Protein AF-A0A7J4WXJ9-F1 (afdb_monomer)

Mean predicted aligned error: 15.01 Å

Radius of gyration: 28.39 Å; Cα contacts (8 Å, |Δi|>4): 244; chains: 1; bounding box: 64×43×104 Å

Foldseek 3Di:
DDDDDDDDDPPPDDPPPPPDDPDVDVLCVLQPCQPDPVLLVVLLVVDDPVLNVLCSQQSVLCSVPDDNVRDDHNSVCSNVSCSVVDDVVSSPGPDPQKDWDDPLDLVLVLVLLVLLVDWQPFDDDCDPVNVVCCVVVVDPPVRVVLQRCQQGRRVVNNVSLVCLVVVHTDMDGCLCVVLSVQWDWDACPAPLVVLVVVLCVVSSHDDDPDRDRTHTAQDFDSPDPDSNVRSVVSSVVSVVVVVVSVVVVVD

Sequence (251 aa):
GEGSHGSILNGNYPPNRLSSAWKPTAWYKLWPKPGSPEFARNAWFALSAEERDACSERTPAYLAWAKRDDLTAPAVYLKARTWTDLPDHLAATQEPARVVAKPCGKLWMGRRLEALLSDPTGPFFITAFDERRIATGAISREALIWEKRREHGWPLVVKMQDRALRGEPFVTSADLLPLVAGFVGVKPDSDLFAAWRRLHERRGWMFIDGRCEWNYFPPVDPAEPDLDAAVEAALQHFKISLSEGRIHDAA

Secondary structure (DSSP, 8-state):
----------------S---S----TTGGG-SS---HHHHHHHHHTS-HHHHHHHHHHHHHHHHHS-TTTPPPHHHHHHHTGGGGS-TTT-S----SEEEE-TTSHHHHHHHHHHHHSPP-------HHHHHHHHTTSS-HHHHHHHHHHHHS-HHHHHHHHHHHTT--EEEESTTHHHHTT-EEE-TTSHHHHHHHHHHHHTT----TTS-S-EEES---TT-S-HHHHHHHHHHHHHHHHHHHHHHTT-

Solvent-accessible surface area (backbone atoms only — not comparable to full-atom values): 15028 Å² total; per-residue (Å²): 128,89,81,85,88,76,90,80,73,91,76,79,72,72,86,72,89,68,90,75,83,85,63,90,44,76,70,60,70,70,47,95,65,42,76,58,67,67,54,29,49,56,33,56,70,70,43,56,73,68,55,49,51,55,41,63,62,27,41,65,44,42,64,70,69,49,53,81,88,75,60,65,37,52,32,55,39,52,69,69,46,53,55,74,74,47,56,67,88,58,49,56,69,78,69,59,71,61,39,77,31,52,78,45,32,36,56,35,32,46,56,42,51,56,52,66,76,42,78,69,76,35,78,78,80,87,45,77,68,51,52,49,35,38,76,71,66,76,39,53,70,67,59,47,53,48,53,44,42,32,70,30,13,46,54,67,51,46,52,54,48,54,30,50,76,70,74,44,86,44,74,42,67,41,84,52,50,78,79,24,63,69,37,37,79,37,43,78,89,37,70,62,37,50,29,52,46,52,53,26,55,79,67,46,43,70,74,80,79,96,74,55,80,50,36,28,39,67,59,64,71,84,82,50,92,52,48,61,60,43,52,50,51,30,50,51,50,52,54,50,52,59,54,53,55,57,57,63,76,75,110

Structure (mmCIF, N/CA/C/O backbone):
data_AF-A0A7J4WXJ9-F1
#
_entry.id   AF-A0A7J4WXJ9-F1
#
loop_
_atom_site.group_PDB
_atom_site.id
_atom_site.type_symbol
_atom_site.label_atom_id
_atom_site.label_alt_id
_atom_site.label_comp_id
_atom_site.label_asym_id
_atom_site.label_entity_id
_atom_site.label_seq_id
_atom_site.pdbx_PDB_ins_code
_atom_site.Cartn_x
_atom_site.Cartn_y
_atom_site.Cartn_z
_atom_site.occupancy
_atom_site.B_iso_or_equiv
_atom_site.auth_seq_id
_atom_site.auth_comp_id
_atom_site.auth_asym_id
_atom_site.auth_atom_id
_atom_site.pdbx_PDB_model_num
ATOM 1 N N . GLY A 1 1 ? 43.137 11.437 -75.800 1.00 36.53 1 GLY A N 1
ATOM 2 C CA . GLY A 1 1 ? 42.798 11.028 -74.428 1.00 36.53 1 GLY A CA 1
ATOM 3 C C . GLY A 1 1 ? 41.847 12.067 -73.896 1.00 36.53 1 GLY A C 1
ATOM 4 O O . GLY A 1 1 ? 42.195 13.236 -73.952 1.00 36.53 1 GLY A O 1
ATOM 5 N N . GLU A 1 2 ? 40.576 11.752 -73.643 1.00 29.75 2 GLU A N 1
ATOM 6 C CA . GLU A 1 2 ? 40.116 10.885 -72.530 1.00 29.75 2 GLU A CA 1
ATOM 7 C C . GLU A 1 2 ? 40.695 11.395 -71.205 1.00 29.75 2 GLU A C 1
ATOM 9 O O . GLU A 1 2 ? 41.909 11.481 -71.082 1.00 29.75 2 GLU A O 1
ATOM 14 N N . GLY A 1 3 ? 39.959 11.772 -70.166 1.00 28.64 3 GLY A N 1
ATOM 15 C CA . GLY A 1 3 ? 38.535 11.856 -69.834 1.00 28.64 3 GLY A CA 1
ATOM 16 C C . GLY A 1 3 ? 38.496 12.650 -68.508 1.00 28.64 3 GLY A C 1
ATOM 17 O O . GLY A 1 3 ? 39.450 12.605 -67.742 1.00 28.64 3 GLY A O 1
ATOM 18 N N . SER A 1 4 ? 37.601 13.618 -68.338 1.00 28.80 4 SER A N 1
ATOM 19 C CA . SER A 1 4 ? 36.260 13.474 -67.754 1.00 28.80 4 SER A CA 1
ATOM 20 C C . SER A 1 4 ? 36.230 13.364 -66.216 1.00 28.80 4 SER A C 1
ATOM 22 O O . SER A 1 4 ? 36.900 12.524 -65.630 1.00 28.80 4 SER A O 1
ATOM 24 N N . HIS A 1 5 ? 35.335 14.176 -65.632 1.00 31.22 5 HIS A N 1
ATOM 25 C CA . HIS A 1 5 ? 34.863 14.255 -64.237 1.00 31.22 5 HIS A CA 1
ATOM 26 C C . HIS A 1 5 ? 35.818 14.902 -63.218 1.00 31.22 5 HIS A C 1
ATOM 28 O O . HIS A 1 5 ? 36.939 14.470 -63.022 1.00 31.22 5 HIS A O 1
ATOM 34 N N . GLY A 1 6 ? 35.442 15.933 -62.469 1.00 27.45 6 GLY A N 1
ATOM 35 C CA . GLY A 1 6 ? 34.131 16.527 -62.247 1.00 27.45 6 GLY A CA 1
ATOM 36 C C . GLY A 1 6 ? 34.181 17.247 -60.902 1.00 27.45 6 GLY A C 1
ATOM 37 O O . GLY A 1 6 ? 34.506 16.646 -59.884 1.00 27.45 6 GLY A O 1
ATOM 38 N N . SER A 1 7 ? 33.898 18.545 -60.924 1.00 40.44 7 SER A N 1
ATOM 39 C CA . SER A 1 7 ? 33.662 19.380 -59.748 1.00 40.44 7 SER A CA 1
ATOM 40 C C . SER A 1 7 ? 32.616 18.729 -58.832 1.00 40.44 7 SER A C 1
ATOM 42 O O . SER A 1 7 ? 31.520 18.422 -59.299 1.00 40.44 7 SER A O 1
ATOM 44 N N . ILE A 1 8 ? 32.922 18.531 -57.543 1.00 34.19 8 ILE A N 1
ATOM 45 C CA . ILE A 1 8 ? 31.917 18.185 -56.526 1.00 34.19 8 ILE A CA 1
ATOM 46 C C . ILE A 1 8 ? 31.983 19.206 -55.388 1.00 34.19 8 ILE A C 1
ATOM 48 O O . ILE A 1 8 ? 32.725 19.078 -54.423 1.00 34.19 8 ILE A O 1
ATOM 52 N N . LEU A 1 9 ? 31.187 20.254 -55.598 1.00 33.53 9 LEU A N 1
ATOM 53 C CA . LEU A 1 9 ? 30.215 20.823 -54.667 1.00 33.53 9 LEU A CA 1
ATOM 54 C C . LEU A 1 9 ? 30.681 21.111 -53.230 1.00 33.53 9 LEU A C 1
ATOM 56 O O . LEU A 1 9 ? 30.692 20.246 -52.357 1.00 33.53 9 LEU A O 1
ATOM 60 N N . ASN A 1 10 ? 30.841 22.414 -52.976 1.00 34.62 10 ASN A N 1
ATOM 61 C CA . ASN A 1 10 ? 30.425 23.070 -51.738 1.00 34.62 10 ASN A CA 1
ATOM 62 C C . ASN A 1 10 ? 29.020 22.585 -51.334 1.00 34.62 10 ASN A C 1
ATOM 64 O O . ASN A 1 10 ? 27.999 23.139 -51.747 1.00 34.62 10 ASN A O 1
ATOM 68 N N . GLY A 1 11 ? 28.979 21.530 -50.523 1.00 28.39 11 GLY A N 1
ATOM 69 C CA . GLY A 1 11 ? 27.789 21.048 -49.841 1.00 28.39 11 GLY A CA 1
ATOM 70 C C . GLY A 1 11 ? 27.486 21.943 -48.651 1.00 28.39 11 GLY A C 1
ATOM 71 O O . GLY A 1 11 ? 27.873 21.656 -47.522 1.00 28.39 11 GLY A O 1
ATOM 72 N N . ASN A 1 12 ? 26.796 23.041 -48.937 1.00 32.44 12 ASN A N 1
ATOM 73 C CA . ASN A 1 12 ? 26.051 23.843 -47.983 1.00 32.44 12 ASN A CA 1
ATOM 74 C C . ASN A 1 12 ? 25.048 22.925 -47.254 1.00 32.44 12 ASN A C 1
ATOM 76 O O . ASN A 1 12 ? 23.941 22.702 -47.743 1.00 32.44 12 ASN A O 1
ATOM 80 N N . TYR A 1 13 ? 25.435 22.337 -46.117 1.00 31.41 13 TYR A N 1
ATOM 81 C CA . TYR A 1 13 ? 24.455 21.710 -45.235 1.00 31.41 13 TYR A CA 1
ATOM 82 C C . TYR A 1 13 ? 23.614 22.835 -44.627 1.00 31.41 13 TYR A C 1
ATOM 84 O O . TYR A 1 13 ? 24.176 23.724 -43.981 1.00 31.41 13 TYR A O 1
ATOM 92 N N . PRO A 1 14 ? 22.282 22.837 -44.808 1.00 32.69 14 PRO A N 1
ATOM 93 C CA . PRO A 1 14 ? 21.447 23.787 -44.094 1.00 32.69 14 PRO A CA 1
ATOM 94 C C . PRO A 1 14 ? 21.660 23.580 -42.585 1.00 32.69 14 PRO A C 1
ATOM 96 O O . PRO A 1 14 ? 21.833 22.433 -42.155 1.00 32.69 14 PRO A O 1
ATOM 99 N N . PRO A 1 15 ? 21.622 24.640 -41.754 1.00 35.09 15 PRO A N 1
ATOM 100 C CA . PRO A 1 15 ? 21.526 24.472 -40.312 1.00 35.09 15 PRO A CA 1
ATOM 101 C C . PRO A 1 15 ? 20.180 23.802 -40.043 1.00 35.09 15 PRO A C 1
ATOM 103 O O . PRO A 1 15 ? 19.142 24.464 -39.981 1.00 35.09 15 PRO A O 1
ATOM 106 N N . ASN A 1 16 ? 20.175 22.466 -39.999 1.00 35.53 16 ASN A N 1
ATOM 107 C CA . ASN A 1 16 ? 18.934 21.733 -39.894 1.00 35.53 16 ASN A CA 1
ATOM 108 C C . ASN A 1 16 ? 18.369 22.006 -38.507 1.00 35.53 16 ASN A C 1
ATOM 110 O O . ASN A 1 16 ? 18.937 21.653 -37.470 1.00 35.53 16 ASN A O 1
ATOM 114 N N . ARG A 1 17 ? 17.255 22.725 -38.537 1.00 35.41 17 ARG A N 1
ATOM 115 C CA . ARG A 1 17 ? 16.444 23.190 -37.429 1.00 35.41 17 ARG A CA 1
ATOM 116 C C . ARG A 1 17 ? 15.732 21.973 -36.821 1.00 35.41 17 ARG A C 1
ATOM 118 O O . ARG A 1 17 ? 14.526 21.837 -36.920 1.00 35.41 17 ARG A O 1
ATOM 125 N N . LEU A 1 18 ? 16.512 21.080 -36.214 1.00 33.03 18 LEU A N 1
ATOM 126 C CA . LEU A 1 18 ? 16.102 20.061 -35.242 1.00 33.03 18 LEU A CA 1
ATOM 127 C C . LEU A 1 18 ? 17.042 20.149 -34.033 1.00 33.03 18 LEU A C 1
ATOM 129 O O . LEU A 1 18 ? 17.595 19.174 -33.528 1.00 33.03 18 LEU A O 1
ATOM 133 N N . SER A 1 19 ? 17.227 21.376 -33.551 1.00 39.44 19 SER A N 1
ATOM 134 C CA . SER A 1 19 ? 17.719 21.667 -32.212 1.00 39.44 19 SER A CA 1
ATOM 135 C C . SER A 1 19 ? 16.633 21.329 -31.182 1.00 39.44 19 SER A C 1
ATOM 137 O O . SER A 1 19 ? 16.089 22.2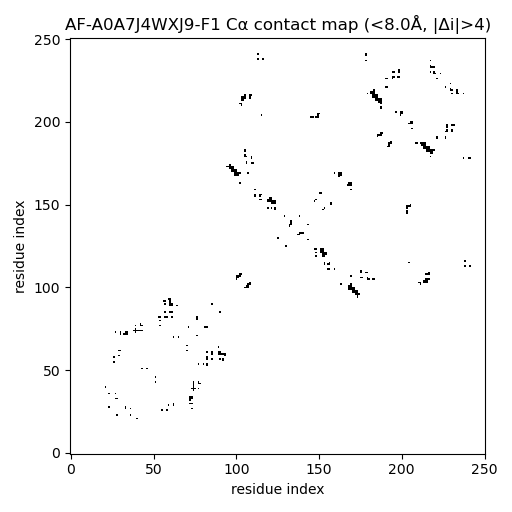12 -30.527 1.00 39.44 19 SER A O 1
ATOM 139 N N . SER A 1 20 ? 16.290 20.050 -31.049 1.00 36.38 20 SER A N 1
ATOM 140 C CA . SER A 1 20 ? 15.566 19.518 -29.893 1.00 36.38 20 SER A CA 1
ATOM 141 C C . SER A 1 20 ? 15.666 17.994 -29.885 1.00 36.38 20 SER A C 1
ATOM 143 O O . SER A 1 20 ? 15.030 17.349 -30.709 1.00 36.38 20 SER A O 1
ATOM 145 N N . ALA A 1 21 ? 16.451 17.460 -28.941 1.00 41.09 21 ALA A N 1
ATOM 146 C CA . ALA A 1 21 ? 16.371 16.107 -28.351 1.00 41.09 21 ALA A CA 1
ATOM 147 C C . ALA A 1 21 ? 17.691 15.311 -28.249 1.00 41.09 21 ALA A C 1
ATOM 149 O O . ALA A 1 21 ? 17.650 14.115 -27.994 1.00 41.09 21 ALA A O 1
ATOM 150 N N . TRP A 1 22 ? 18.867 15.948 -28.298 1.00 42.53 22 TRP A N 1
ATOM 151 C CA . TRP A 1 22 ? 19.993 15.437 -27.499 1.00 42.53 22 TRP A CA 1
ATOM 152 C C . TRP A 1 22 ? 20.206 16.346 -26.299 1.00 42.53 22 TRP A C 1
ATOM 154 O O . TRP A 1 22 ? 20.943 17.327 -26.349 1.00 42.53 22 TRP A O 1
ATOM 164 N N . LYS A 1 23 ? 19.495 16.037 -25.216 1.00 47.34 23 LYS A N 1
ATOM 165 C CA . LYS A 1 23 ? 19.968 16.385 -23.877 1.00 47.34 23 LYS A CA 1
ATOM 166 C C . LYS A 1 23 ? 20.920 15.254 -23.487 1.00 47.34 23 LYS A C 1
ATOM 168 O O . LYS A 1 23 ? 20.544 14.115 -23.752 1.00 47.34 23 LYS A O 1
ATOM 173 N N . PRO A 1 24 ? 22.095 15.500 -22.882 1.00 50.72 24 PRO A N 1
ATOM 174 C CA . PRO A 1 24 ? 22.862 14.436 -22.243 1.00 50.72 24 PRO A CA 1
ATOM 175 C C . PRO A 1 24 ? 21.933 13.767 -21.225 1.00 50.72 24 PRO A C 1
ATOM 177 O O . PRO A 1 24 ? 21.626 14.330 -20.170 1.00 50.72 24 PRO A O 1
ATOM 180 N N . THR A 1 25 ? 21.341 12.649 -21.630 1.00 60.50 25 THR A N 1
ATOM 181 C CA . THR A 1 25 ? 20.260 11.972 -20.923 1.00 60.50 25 THR A CA 1
ATOM 182 C C . THR A 1 25 ? 20.797 11.405 -19.616 1.00 60.50 25 THR A C 1
ATOM 184 O O . THR A 1 25 ? 22.009 11.299 -19.413 1.00 60.50 25 THR A O 1
ATOM 187 N N . ALA A 1 26 ? 19.885 11.013 -18.722 1.00 66.06 26 ALA A N 1
ATOM 188 C CA . ALA A 1 26 ? 20.205 10.210 -17.543 1.00 66.06 26 ALA A CA 1
ATOM 189 C C . ALA A 1 26 ? 21.169 9.050 -17.872 1.00 66.06 26 ALA A C 1
ATOM 191 O O . ALA A 1 26 ? 22.050 8.769 -17.072 1.00 66.06 26 ALA A O 1
ATOM 192 N N . TRP A 1 27 ? 21.071 8.490 -19.085 1.00 82.38 27 TRP A N 1
ATOM 193 C CA . TRP A 1 27 ? 21.973 7.487 -19.649 1.00 82.38 27 TRP A CA 1
ATOM 194 C C . TRP A 1 27 ? 23.460 7.875 -19.568 1.00 82.38 27 TRP A C 1
ATOM 196 O O . TRP A 1 27 ? 24.228 7.169 -18.933 1.00 82.38 27 TRP A O 1
ATOM 206 N N . TYR A 1 28 ? 23.885 9.029 -20.102 1.00 84.25 28 TYR A N 1
ATOM 207 C CA . TYR A 1 28 ? 25.311 9.418 -20.103 1.00 84.25 28 TYR A CA 1
ATOM 208 C C . TYR A 1 28 ? 25.870 9.596 -18.682 1.00 84.25 28 TYR A C 1
ATOM 210 O O . TYR A 1 28 ? 27.051 9.363 -18.431 1.00 84.25 28 TYR A O 1
ATOM 218 N N . LYS A 1 29 ? 25.004 9.979 -17.735 1.00 83.44 29 LYS A N 1
ATOM 219 C CA . LYS A 1 29 ? 25.351 10.149 -16.317 1.00 83.44 29 LYS A CA 1
ATOM 220 C C . LYS A 1 29 ? 25.533 8.826 -15.568 1.00 83.44 29 LYS A C 1
ATOM 222 O O . LYS A 1 29 ? 26.019 8.864 -14.444 1.00 83.44 29 LYS A O 1
ATOM 227 N N . LEU A 1 30 ? 25.166 7.687 -16.161 1.00 82.19 30 LEU A N 1
ATOM 228 C CA . LEU A 1 30 ? 25.388 6.370 -15.558 1.00 82.19 30 LEU A CA 1
ATOM 229 C C . LEU A 1 30 ? 26.876 5.988 -15.533 1.00 82.19 30 LEU A C 1
ATOM 231 O O . LEU A 1 30 ? 27.286 5.158 -14.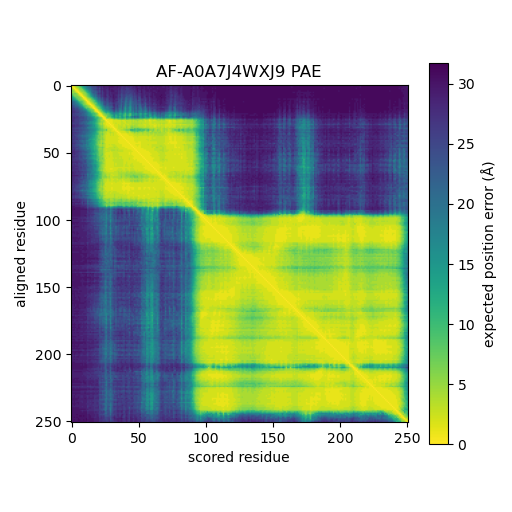727 1.00 82.19 30 LEU A O 1
ATOM 235 N N . TRP A 1 31 ? 27.700 6.593 -16.394 1.00 84.12 31 TRP A N 1
ATOM 236 C CA . TRP A 1 31 ? 29.109 6.235 -16.496 1.00 84.12 31 TRP A CA 1
ATOM 237 C C . TRP A 1 31 ? 29.938 6.840 -15.362 1.00 84.12 31 TRP A C 1
ATOM 239 O O . TRP A 1 31 ? 29.919 8.057 -15.169 1.00 84.12 31 TRP A O 1
ATOM 249 N N . PRO A 1 32 ? 30.779 6.038 -14.685 1.00 81.88 32 PRO A N 1
ATOM 250 C CA . PRO A 1 32 ? 31.670 6.546 -13.646 1.00 81.88 32 PRO A CA 1
ATOM 251 C C . PRO A 1 32 ? 32.794 7.432 -14.208 1.00 81.88 32 PRO A C 1
ATOM 253 O O . PRO A 1 32 ? 33.326 8.275 -13.488 1.00 81.88 32 PRO A O 1
ATOM 256 N N . LYS A 1 33 ? 33.179 7.237 -15.479 1.00 81.00 33 LYS A N 1
ATOM 257 C CA . LYS A 1 33 ? 34.214 8.009 -16.191 1.00 81.00 33 LYS A CA 1
ATOM 258 C C . LYS A 1 33 ? 33.772 8.269 -17.645 1.00 81.00 33 LYS A C 1
ATOM 260 O O . LYS A 1 33 ? 34.222 7.583 -18.559 1.00 81.00 33 LYS A O 1
ATOM 265 N N . PRO A 1 34 ? 32.861 9.227 -17.881 1.00 77.06 34 PRO A N 1
ATOM 266 C CA . PRO A 1 34 ? 32.142 9.334 -19.152 1.00 77.06 34 PRO A CA 1
ATOM 267 C C . PRO A 1 34 ? 32.937 9.993 -20.301 1.00 77.06 34 PRO A C 1
ATOM 269 O O . PRO A 1 34 ? 32.528 9.916 -21.454 1.00 77.06 34 PRO A O 1
ATOM 272 N N . GLY A 1 35 ? 34.087 10.620 -20.035 1.00 82.31 35 GLY A N 1
ATOM 273 C CA . GLY A 1 35 ? 34.895 11.258 -21.082 1.00 82.31 35 GLY A CA 1
ATOM 274 C C . GLY A 1 35 ? 34.190 12.449 -21.751 1.00 82.31 35 GLY A C 1
ATOM 275 O O . GLY A 1 35 ? 33.502 13.219 -21.081 1.00 82.31 35 GLY A O 1
ATOM 276 N N . SER A 1 36 ? 34.399 12.627 -23.063 1.00 86.62 36 SER A N 1
ATOM 277 C CA . SER A 1 36 ? 33.839 13.752 -23.831 1.00 86.62 36 SER A CA 1
ATOM 278 C C . SER A 1 36 ? 32.380 13.504 -24.253 1.00 86.62 36 SER A C 1
ATOM 280 O O . SER A 1 36 ? 32.118 12.562 -25.016 1.00 86.62 36 SER A O 1
ATOM 282 N N . PRO A 1 37 ? 31.439 14.389 -23.864 1.00 83.19 37 PRO A N 1
ATOM 283 C CA . PRO A 1 37 ? 30.040 14.288 -24.275 1.00 83.19 37 PRO A CA 1
ATOM 284 C C . PRO A 1 37 ? 29.849 14.395 -25.790 1.00 83.19 37 PRO A C 1
ATOM 286 O O . PRO A 1 37 ? 28.956 13.760 -26.341 1.00 83.19 37 PRO A O 1
ATOM 289 N N . GLU A 1 38 ? 30.688 15.170 -26.479 1.00 85.50 38 GLU A N 1
ATOM 290 C CA . GLU A 1 38 ? 30.590 15.385 -27.928 1.00 85.50 38 GLU A CA 1
ATOM 291 C C . GLU A 1 38 ? 30.900 14.109 -28.715 1.00 85.50 38 GLU A C 1
ATOM 293 O O . GLU A 1 38 ? 30.198 13.774 -29.670 1.00 85.50 38 GLU A O 1
ATOM 298 N N . PHE A 1 39 ? 31.896 13.331 -28.280 1.00 87.94 39 PHE A N 1
ATOM 299 C CA . PHE A 1 39 ? 32.189 12.044 -28.912 1.00 87.94 39 PHE A CA 1
ATOM 300 C C . PHE A 1 39 ? 31.073 11.027 -28.679 1.00 87.94 39 PHE A C 1
ATOM 302 O O . PHE A 1 39 ? 30.728 10.285 -29.599 1.00 87.94 39 PHE A O 1
ATOM 309 N N . ALA A 1 40 ? 30.480 11.016 -27.482 1.00 88.31 40 ALA A N 1
ATOM 310 C CA . ALA A 1 40 ? 29.339 10.160 -27.184 1.00 88.31 40 ALA A CA 1
ATOM 311 C C . ALA A 1 40 ? 28.104 10.563 -28.000 1.00 88.31 40 ALA A C 1
ATOM 313 O O . ALA A 1 40 ? 27.427 9.694 -28.539 1.00 88.31 40 ALA A O 1
ATOM 314 N N . ARG A 1 41 ? 27.857 11.869 -28.179 1.00 86.38 41 ARG A N 1
ATOM 315 C CA . ARG A 1 41 ? 26.804 12.390 -29.063 1.00 86.38 41 ARG A CA 1
ATOM 316 C C . ARG A 1 41 ? 26.949 11.872 -30.483 1.00 86.38 41 ARG A C 1
ATOM 318 O O . ARG A 1 41 ? 25.987 11.377 -31.060 1.00 86.38 41 ARG A O 1
ATOM 325 N N . ASN A 1 42 ? 28.141 12.028 -31.050 1.00 89.31 42 ASN A N 1
ATOM 326 C CA . ASN A 1 42 ? 28.392 11.666 -32.439 1.00 89.31 42 ASN A CA 1
ATOM 327 C C . ASN A 1 42 ? 28.235 10.155 -32.635 1.00 89.31 42 ASN A C 1
ATOM 329 O O . ASN A 1 42 ? 27.624 9.732 -33.610 1.00 89.31 42 ASN A O 1
ATOM 333 N N . ALA A 1 43 ? 28.715 9.348 -31.681 1.00 89.56 43 ALA A N 1
ATOM 334 C CA . ALA A 1 43 ? 28.504 7.903 -31.691 1.00 89.56 43 ALA A CA 1
ATOM 335 C C . ALA A 1 43 ? 27.018 7.527 -31.540 1.00 89.56 43 ALA A C 1
ATOM 337 O O . ALA A 1 43 ? 26.543 6.645 -32.242 1.00 89.56 43 ALA A O 1
ATOM 338 N N . TRP A 1 44 ? 26.269 8.229 -30.686 1.00 87.88 44 TRP A N 1
ATOM 339 C CA . TRP A 1 44 ? 24.838 8.000 -30.469 1.00 87.88 44 TRP A CA 1
ATOM 340 C C . TRP A 1 44 ? 24.004 8.236 -31.730 1.00 87.88 44 TRP A C 1
ATOM 342 O O . TRP A 1 44 ? 23.138 7.435 -32.061 1.00 87.88 44 TRP A O 1
ATOM 352 N N . PHE A 1 45 ? 24.271 9.323 -32.457 1.00 86.69 45 PHE A N 1
ATOM 353 C CA . PHE A 1 45 ? 23.563 9.622 -33.705 1.00 86.69 45 PHE A CA 1
ATOM 354 C C . PHE A 1 45 ? 24.014 8.770 -34.896 1.00 86.69 45 PHE A C 1
ATOM 356 O O . PHE A 1 45 ? 23.336 8.777 -35.919 1.00 86.69 45 PHE A O 1
ATOM 363 N N . ALA A 1 46 ? 25.122 8.035 -34.770 1.00 90.94 46 ALA A N 1
ATOM 364 C CA . ALA A 1 46 ? 25.536 7.047 -35.762 1.00 90.94 46 ALA A CA 1
ATOM 365 C C . ALA A 1 46 ? 24.776 5.711 -35.631 1.00 90.94 46 ALA A C 1
ATOM 367 O O . ALA A 1 46 ? 24.870 4.879 -36.530 1.00 90.94 46 ALA A O 1
ATOM 368 N N . LEU A 1 47 ? 24.040 5.502 -34.534 1.00 86.88 47 LEU A N 1
ATOM 369 C CA . LEU A 1 47 ? 23.186 4.334 -34.328 1.00 86.88 47 LEU A CA 1
ATOM 370 C C . LEU A 1 47 ? 21.800 4.535 -34.958 1.00 86.88 47 LEU A C 1
ATOM 372 O O . LEU A 1 47 ? 21.231 5.633 -34.942 1.00 86.88 47 LEU A O 1
ATOM 376 N N . SER A 1 48 ? 21.217 3.443 -35.447 1.00 84.88 48 SER A N 1
ATOM 377 C CA . SER A 1 48 ? 19.807 3.385 -35.840 1.00 84.88 48 SER A CA 1
ATOM 378 C C . SER A 1 48 ? 18.872 3.627 -34.644 1.00 84.88 48 SER A C 1
ATOM 380 O O . SER A 1 48 ? 19.299 3.750 -33.496 1.00 84.88 48 SER A O 1
ATOM 382 N N . ALA A 1 49 ? 17.570 3.783 -34.899 1.00 76.75 49 ALA A N 1
ATOM 383 C CA . ALA A 1 49 ? 16.588 3.919 -33.819 1.00 76.75 49 ALA A CA 1
ATOM 384 C C . ALA A 1 49 ? 16.529 2.650 -32.949 1.00 76.75 49 ALA A C 1
ATOM 386 O O . ALA A 1 49 ? 16.659 2.746 -31.735 1.00 76.75 49 ALA A O 1
ATOM 387 N N . GLU A 1 50 ? 16.464 1.478 -33.581 1.00 72.38 50 GLU A N 1
ATOM 388 C CA . GLU A 1 50 ? 16.417 0.178 -32.901 1.00 72.38 50 GLU A CA 1
ATOM 389 C C . GLU A 1 50 ? 17.675 -0.083 -32.060 1.00 72.38 50 GLU A C 1
ATOM 391 O O . GLU A 1 50 ? 17.586 -0.506 -30.910 1.00 72.38 50 GLU A O 1
ATOM 396 N N . GLU A 1 51 ? 18.861 0.244 -32.584 1.00 83.81 51 GLU A N 1
ATOM 397 C CA . GLU A 1 51 ? 20.111 0.123 -31.824 1.00 83.81 51 GLU A CA 1
ATOM 398 C C . GLU A 1 51 ? 20.156 1.073 -30.623 1.00 83.81 51 GLU A C 1
ATOM 400 O O . GLU A 1 51 ? 20.706 0.714 -29.583 1.00 83.81 51 GLU A O 1
ATOM 405 N N . ARG A 1 52 ? 19.580 2.277 -30.736 1.00 83.75 52 ARG A N 1
ATOM 406 C CA . ARG A 1 52 ? 19.492 3.217 -29.608 1.00 83.75 52 ARG A CA 1
ATOM 407 C C . ARG A 1 52 ? 18.559 2.703 -28.517 1.00 83.75 52 ARG A C 1
ATOM 409 O O . ARG A 1 52 ? 18.885 2.869 -27.340 1.00 83.75 52 ARG A O 1
ATOM 416 N N . ASP A 1 53 ? 17.453 2.069 -28.888 1.00 75.50 53 ASP A N 1
ATOM 417 C CA . ASP A 1 53 ? 16.510 1.477 -27.937 1.00 75.50 53 ASP A CA 1
ATOM 418 C C . ASP A 1 53 ? 17.150 0.281 -27.217 1.00 75.50 53 ASP A C 1
ATOM 420 O O . ASP A 1 53 ? 17.251 0.287 -25.988 1.00 75.50 53 ASP A O 1
ATOM 424 N N . ALA A 1 54 ? 17.722 -0.667 -27.968 1.00 78.12 54 ALA A N 1
ATOM 425 C CA . ALA A 1 54 ? 18.420 -1.829 -27.410 1.00 78.12 54 ALA A CA 1
ATOM 426 C C . ALA A 1 54 ? 19.612 -1.433 -26.518 1.00 78.12 54 ALA A C 1
ATOM 428 O O . ALA A 1 54 ? 19.817 -1.995 -25.440 1.00 78.12 54 ALA A O 1
ATOM 429 N N . CYS A 1 55 ? 20.388 -0.428 -26.937 1.00 86.44 55 CYS A N 1
ATOM 430 C CA . CYS A 1 55 ? 21.471 0.133 -26.136 1.00 86.44 55 CYS A CA 1
ATOM 431 C C . CYS A 1 55 ? 20.944 0.737 -24.829 1.00 86.44 55 CYS A C 1
ATOM 433 O O . CYS A 1 55 ? 21.517 0.496 -23.764 1.00 86.44 55 CYS A O 1
ATOM 435 N N . SER A 1 56 ? 19.876 1.537 -24.895 1.00 82.62 56 SER A N 1
ATOM 436 C CA . SER A 1 56 ? 19.294 2.199 -23.720 1.00 82.62 56 SER A CA 1
ATOM 437 C C . SER A 1 56 ? 18.838 1.190 -22.674 1.00 82.62 56 SER A C 1
ATOM 439 O O . SER A 1 56 ? 19.104 1.391 -21.490 1.00 82.62 56 SER A O 1
ATOM 441 N N . GLU A 1 57 ? 18.197 0.109 -23.117 1.00 79.06 57 GLU A N 1
ATOM 442 C CA . GLU A 1 57 ? 17.665 -0.944 -22.253 1.00 79.06 57 GLU A CA 1
ATOM 443 C C . GLU A 1 57 ? 18.771 -1.759 -21.571 1.00 79.06 57 GLU A C 1
ATOM 445 O O . GLU A 1 57 ? 18.725 -1.986 -20.363 1.00 79.06 57 GLU A O 1
ATOM 450 N N . ARG A 1 58 ? 19.804 -2.158 -22.321 1.00 85.06 58 ARG A N 1
ATOM 451 C CA . ARG A 1 58 ? 20.854 -3.065 -21.826 1.00 85.06 58 ARG A CA 1
ATOM 452 C C . ARG A 1 58 ? 21.987 -2.367 -21.067 1.00 85.06 58 ARG A C 1
ATOM 454 O O . ARG A 1 58 ? 22.743 -3.018 -20.346 1.00 85.06 58 ARG A O 1
ATOM 461 N N . THR A 1 59 ? 22.118 -1.047 -21.199 1.00 87.06 59 THR A N 1
ATOM 462 C CA . THR A 1 59 ? 23.199 -0.271 -20.565 1.00 87.06 59 THR A CA 1
ATOM 463 C C . THR A 1 59 ? 23.265 -0.409 -19.038 1.00 87.06 59 THR A C 1
ATOM 465 O O . THR A 1 59 ? 24.366 -0.640 -18.535 1.00 87.06 59 THR A O 1
ATOM 468 N N . PRO A 1 60 ? 22.168 -0.256 -18.267 1.00 83.88 60 PRO A N 1
ATOM 469 C CA . PRO A 1 60 ? 22.245 -0.324 -16.806 1.00 83.88 60 PRO A CA 1
ATOM 470 C C . PRO A 1 60 ? 22.776 -1.673 -16.312 1.00 83.88 60 PRO A C 1
ATOM 472 O O . PRO A 1 60 ? 23.681 -1.713 -15.479 1.00 83.88 60 PRO A O 1
ATOM 475 N N . ALA A 1 61 ? 22.281 -2.766 -16.897 1.00 80.38 61 ALA A N 1
ATOM 476 C CA . ALA A 1 61 ? 22.729 -4.115 -16.582 1.00 80.38 61 ALA A CA 1
ATOM 477 C C . ALA A 1 61 ? 24.197 -4.344 -16.975 1.00 80.38 61 ALA A C 1
ATOM 479 O O . ALA A 1 61 ? 24.971 -4.881 -16.185 1.00 80.38 61 ALA A O 1
ATOM 480 N N . TYR A 1 62 ? 24.617 -3.854 -18.145 1.00 86.19 62 TYR A N 1
ATOM 481 C CA . TYR A 1 62 ? 26.016 -3.920 -18.569 1.00 86.19 62 TYR A CA 1
ATOM 482 C C . TYR A 1 62 ? 26.958 -3.193 -17.600 1.00 86.19 62 TYR A C 1
ATOM 484 O O . TYR A 1 62 ? 27.990 -3.738 -17.213 1.00 86.19 62 TYR A O 1
ATOM 492 N N . LEU A 1 63 ? 26.604 -1.974 -17.180 1.00 87.00 63 LEU A N 1
ATOM 493 C CA . LEU A 1 63 ? 27.419 -1.183 -16.254 1.00 87.00 63 LEU A CA 1
ATOM 494 C C . LEU A 1 63 ? 27.517 -1.810 -14.858 1.00 87.00 63 LEU A C 1
ATOM 496 O O . LEU A 1 63 ? 28.516 -1.596 -14.175 1.00 87.00 63 LEU A O 1
ATOM 500 N N . ALA A 1 64 ? 26.496 -2.562 -14.440 1.00 83.31 64 ALA A N 1
ATOM 501 C CA . ALA A 1 64 ? 26.506 -3.310 -13.187 1.00 83.31 64 ALA A CA 1
ATOM 502 C C . ALA A 1 64 ? 27.325 -4.610 -13.279 1.00 83.31 64 ALA A C 1
ATOM 504 O O . ALA A 1 64 ? 27.966 -5.000 -12.306 1.00 83.31 64 ALA A O 1
ATOM 505 N N . TRP A 1 65 ? 27.309 -5.272 -14.439 1.00 83.81 65 TRP A N 1
ATOM 506 C CA . TRP A 1 65 ? 28.026 -6.525 -14.686 1.00 83.81 65 TRP A CA 1
ATOM 507 C C . TRP A 1 65 ? 29.532 -6.326 -14.911 1.00 83.81 65 TRP A C 1
ATOM 509 O O . TRP A 1 65 ? 30.349 -7.091 -14.395 1.00 83.81 65 TRP A O 1
ATOM 519 N N . ALA A 1 66 ? 29.914 -5.312 -15.687 1.00 84.88 66 ALA A N 1
ATOM 520 C CA . ALA A 1 66 ? 31.306 -5.083 -16.047 1.00 84.88 66 ALA A CA 1
ATOM 521 C C . ALA A 1 66 ? 32.126 -4.558 -14.857 1.00 84.88 66 ALA A C 1
ATOM 523 O O . ALA A 1 66 ? 31.687 -3.699 -14.087 1.00 84.88 66 ALA A O 1
ATOM 524 N N . LYS A 1 67 ? 33.372 -5.028 -14.724 1.00 83.69 67 LYS A N 1
ATOM 525 C CA . LYS A 1 67 ? 34.293 -4.496 -13.712 1.00 83.69 67 LYS A CA 1
ATOM 526 C C . LYS A 1 67 ? 34.618 -3.041 -14.024 1.00 83.69 67 LYS A C 1
ATOM 528 O O . LYS A 1 67 ? 34.807 -2.660 -15.175 1.00 83.69 67 LYS A O 1
ATOM 533 N N . ARG A 1 68 ? 34.762 -2.229 -12.975 1.00 81.31 68 ARG A N 1
ATOM 534 C CA . ARG A 1 68 ? 34.967 -0.778 -13.098 1.00 81.31 68 ARG A CA 1
ATOM 535 C C . ARG A 1 68 ? 36.180 -0.386 -13.950 1.00 81.31 68 ARG A C 1
ATOM 537 O O . ARG A 1 68 ? 36.121 0.650 -14.608 1.00 81.31 68 ARG A O 1
ATOM 544 N N . ASP A 1 69 ? 37.244 -1.185 -13.926 1.00 83.19 69 ASP A N 1
ATOM 545 C CA . ASP A 1 69 ? 38.468 -0.929 -14.697 1.00 83.19 69 ASP A CA 1
ATOM 546 C C . ASP A 1 69 ? 38.361 -1.378 -16.164 1.00 83.19 69 ASP A C 1
ATOM 548 O O . ASP A 1 69 ? 39.075 -0.846 -17.011 1.00 83.19 69 ASP A O 1
ATOM 552 N N . ASP A 1 70 ? 37.411 -2.264 -16.478 1.00 83.75 70 ASP A N 1
ATOM 553 C CA . ASP A 1 70 ? 37.128 -2.742 -17.838 1.00 83.75 70 ASP A CA 1
ATOM 554 C C . ASP A 1 70 ? 36.102 -1.845 -18.565 1.00 83.75 70 ASP A C 1
ATOM 556 O O . ASP A 1 70 ? 35.870 -1.976 -19.769 1.00 83.75 70 ASP A O 1
ATOM 560 N N . LEU A 1 71 ? 35.474 -0.904 -17.847 1.00 87.38 71 LEU A N 1
ATOM 561 C CA . LEU A 1 71 ? 34.507 0.030 -18.420 1.00 87.38 71 LEU A CA 1
ATOM 562 C C . LEU A 1 71 ? 35.183 1.020 -19.373 1.00 87.38 71 LEU A C 1
ATOM 564 O O . LEU A 1 71 ? 35.966 1.885 -18.973 1.00 87.38 71 LEU A O 1
ATOM 568 N N . THR A 1 72 ? 34.797 0.951 -20.644 1.00 88.88 72 THR A N 1
ATOM 569 C CA . THR A 1 72 ? 35.225 1.907 -21.664 1.00 88.88 72 THR A CA 1
ATOM 570 C C . THR A 1 72 ? 34.381 3.184 -21.636 1.00 88.88 72 THR A C 1
ATOM 572 O O . THR A 1 72 ? 33.274 3.238 -21.088 1.00 88.88 72 THR A O 1
ATOM 575 N N . ALA A 1 73 ? 34.908 4.251 -22.243 1.00 90.62 73 ALA A N 1
ATOM 576 C CA . ALA A 1 73 ? 34.160 5.492 -22.397 1.00 90.62 73 ALA A CA 1
ATOM 577 C C . ALA A 1 73 ? 32.862 5.251 -23.208 1.00 90.62 73 ALA A C 1
ATOM 579 O O . ALA A 1 73 ? 32.889 4.480 -24.169 1.00 90.62 73 ALA A O 1
ATOM 580 N N . PRO A 1 74 ? 31.758 5.967 -22.920 1.00 91.69 74 PRO A N 1
ATOM 581 C CA . PRO A 1 74 ? 30.477 5.848 -23.622 1.00 91.69 74 PRO A CA 1
ATOM 582 C C . PRO A 1 74 ? 30.599 5.872 -25.149 1.00 91.69 74 PRO A C 1
ATOM 584 O O . PRO A 1 74 ? 29.941 5.107 -25.840 1.00 91.69 74 PRO A O 1
ATOM 587 N N . ALA A 1 75 ? 31.468 6.723 -25.702 1.00 91.12 75 ALA A N 1
ATOM 588 C CA . ALA A 1 75 ? 31.678 6.793 -27.147 1.00 91.12 75 ALA A CA 1
ATOM 589 C C . ALA A 1 75 ? 32.274 5.498 -27.732 1.00 91.12 75 ALA A C 1
ATOM 591 O O . ALA A 1 75 ? 31.969 5.147 -28.868 1.00 91.12 75 ALA A O 1
ATOM 592 N N . VAL A 1 76 ? 33.128 4.806 -26.973 1.00 92.94 76 VAL A N 1
ATOM 593 C CA . VAL A 1 76 ? 33.734 3.524 -27.363 1.00 92.94 76 VAL A CA 1
ATOM 594 C C . VAL A 1 76 ? 32.703 2.409 -27.229 1.00 92.94 76 VAL A C 1
ATOM 596 O O . VAL A 1 76 ? 32.491 1.681 -28.193 1.00 92.94 76 VAL A O 1
ATOM 599 N N . TYR A 1 77 ? 31.999 2.363 -26.097 1.00 92.38 77 TYR A N 1
ATOM 600 C CA . TYR A 1 77 ? 30.870 1.463 -25.853 1.00 92.38 77 TYR A CA 1
ATOM 601 C C . TYR A 1 77 ? 29.825 1.514 -26.979 1.00 92.38 77 TYR A C 1
ATOM 603 O O . TYR A 1 77 ? 29.433 0.484 -27.523 1.00 92.38 77 TYR A O 1
ATOM 611 N N . LEU A 1 78 ? 29.433 2.727 -27.390 1.00 92.94 78 LEU A N 1
ATOM 612 C CA . LEU A 1 78 ? 28.450 2.939 -28.453 1.00 92.94 78 LEU A CA 1
ATOM 613 C C . LEU A 1 78 ? 28.945 2.463 -29.821 1.00 92.94 78 LEU A C 1
ATOM 615 O O . LEU A 1 78 ? 28.218 1.788 -30.543 1.00 92.94 78 LEU A O 1
ATOM 619 N N . LYS A 1 79 ? 30.191 2.796 -30.178 1.00 92.19 79 LYS A N 1
ATOM 620 C CA . LYS A 1 79 ? 30.781 2.400 -31.467 1.00 92.19 79 LYS A CA 1
ATOM 621 C C . LYS A 1 79 ? 30.956 0.888 -31.582 1.00 92.19 79 LYS A C 1
ATOM 623 O O . LYS A 1 79 ? 30.720 0.334 -32.653 1.00 92.19 79 LYS A O 1
ATOM 628 N N . ALA A 1 80 ? 31.374 0.250 -30.491 1.00 92.56 80 ALA A N 1
ATOM 629 C CA . ALA A 1 80 ? 31.619 -1.185 -30.428 1.00 92.56 80 ALA A CA 1
ATOM 630 C C . ALA A 1 80 ? 30.343 -2.013 -30.212 1.00 92.56 80 ALA A C 1
ATOM 632 O O . ALA A 1 80 ? 30.403 -3.228 -30.333 1.00 92.56 80 ALA A O 1
ATOM 633 N N . ARG A 1 81 ? 29.202 -1.372 -29.921 1.00 93.00 81 ARG A N 1
ATOM 634 C CA . ARG A 1 81 ? 27.924 -2.035 -29.618 1.00 93.00 81 ARG A CA 1
ATOM 635 C C . ARG A 1 81 ? 27.986 -2.991 -28.429 1.00 93.00 81 ARG A C 1
ATOM 637 O O . ARG A 1 81 ? 27.241 -3.955 -28.373 1.00 93.00 81 ARG A O 1
ATOM 644 N N . THR A 1 82 ? 28.821 -2.696 -27.435 1.00 91.12 82 THR A N 1
ATOM 645 C CA . THR A 1 82 ? 29.195 -3.644 -26.366 1.00 91.12 82 THR A CA 1
ATOM 646 C C . THR A 1 82 ? 28.017 -4.138 -25.506 1.00 91.12 82 THR A C 1
ATOM 648 O O . THR A 1 82 ? 28.142 -5.118 -24.781 1.00 91.12 82 THR A O 1
ATOM 651 N N . TRP A 1 83 ? 26.833 -3.518 -25.592 1.00 86.94 83 TRP A N 1
ATOM 652 C CA . TRP A 1 83 ? 25.605 -4.055 -24.987 1.00 86.94 83 TRP A CA 1
ATOM 653 C C . TRP A 1 83 ? 25.158 -5.406 -25.569 1.00 86.94 83 TRP A C 1
ATOM 655 O O . TRP A 1 83 ? 24.376 -6.113 -24.929 1.00 86.94 83 TRP A O 1
ATOM 665 N N . THR A 1 84 ? 25.613 -5.773 -26.769 1.00 89.00 84 THR A N 1
ATOM 666 C CA . THR A 1 84 ? 25.327 -7.082 -27.375 1.00 89.00 84 THR A CA 1
ATOM 667 C C . THR A 1 84 ? 26.072 -8.218 -26.687 1.00 89.00 84 THR A C 1
ATOM 669 O O . THR A 1 84 ? 25.621 -9.354 -26.751 1.00 89.00 84 THR A O 1
ATOM 672 N N . ASP A 1 85 ? 27.170 -7.907 -25.996 1.00 86.06 85 ASP A N 1
ATOM 673 C CA . ASP A 1 85 ? 28.027 -8.897 -25.339 1.00 86.06 85 ASP A CA 1
ATOM 674 C C . ASP A 1 85 ? 27.497 -9.290 -23.951 1.00 86.06 85 ASP A C 1
ATOM 676 O O . ASP A 1 85 ? 28.002 -10.224 -23.328 1.00 86.06 85 ASP A O 1
ATOM 680 N N . LEU A 1 86 ? 26.475 -8.578 -23.457 1.00 81.31 86 LEU A N 1
ATOM 681 C CA . LEU A 1 86 ? 25.812 -8.883 -22.196 1.00 81.31 86 LEU A CA 1
ATOM 682 C C . LEU A 1 86 ? 25.040 -10.209 -22.329 1.00 81.31 86 LEU A C 1
ATOM 684 O O . LEU A 1 86 ? 24.128 -10.283 -23.158 1.00 81.31 86 LEU A O 1
ATOM 688 N N . PRO A 1 87 ? 25.343 -11.230 -21.503 1.00 81.81 87 PRO A N 1
ATOM 689 C CA . PRO A 1 87 ? 24.582 -12.474 -21.488 1.00 81.81 87 PRO A CA 1
ATOM 690 C C . PRO A 1 87 ? 23.087 -12.220 -21.271 1.00 81.81 87 PRO A C 1
ATOM 692 O O . PRO A 1 87 ? 22.718 -11.447 -20.389 1.00 81.81 87 PRO A O 1
ATOM 695 N N . ASP A 1 88 ? 22.216 -12.906 -22.014 1.00 74.62 88 ASP A N 1
ATOM 696 C CA . ASP A 1 88 ? 20.771 -12.619 -21.994 1.00 74.62 88 ASP A CA 1
ATOM 697 C C . ASP A 1 88 ? 20.127 -12.780 -20.606 1.00 74.62 88 ASP A C 1
ATOM 699 O O . ASP A 1 88 ? 19.222 -12.027 -20.256 1.00 74.62 88 ASP A O 1
ATOM 703 N N . HIS A 1 89 ? 20.644 -13.688 -19.770 1.00 69.19 89 HIS A N 1
ATOM 704 C CA . HIS A 1 89 ? 20.188 -13.850 -18.381 1.00 69.19 89 HIS A CA 1
ATOM 705 C C . HIS A 1 89 ? 20.524 -12.648 -17.478 1.00 69.19 89 HIS A C 1
ATOM 707 O O . HIS A 1 89 ? 19.888 -12.467 -16.446 1.00 69.19 89 HIS A O 1
ATOM 713 N N . LEU A 1 90 ? 21.505 -11.825 -17.863 1.00 66.62 90 LEU A N 1
ATOM 714 C CA . LEU A 1 90 ? 21.852 -10.558 -17.211 1.00 66.62 90 LEU A CA 1
ATOM 715 C C . LEU A 1 90 ? 21.193 -9.359 -17.898 1.00 66.62 90 LEU A C 1
ATOM 717 O O . LEU A 1 90 ? 21.059 -8.306 -17.286 1.00 66.62 90 LEU A O 1
ATOM 721 N N . ALA A 1 91 ? 20.773 -9.514 -19.157 1.00 60.25 91 ALA A N 1
ATOM 722 C CA . ALA A 1 91 ? 20.008 -8.517 -19.897 1.00 60.25 91 ALA A CA 1
ATOM 723 C C . ALA A 1 91 ? 18.532 -8.444 -19.470 1.00 60.25 91 ALA A C 1
ATOM 725 O O . ALA A 1 91 ? 17.809 -7.599 -19.995 1.00 60.25 91 ALA A O 1
ATOM 726 N N . ALA A 1 92 ? 18.092 -9.296 -18.532 1.00 57.22 92 ALA A N 1
ATOM 727 C CA . ALA A 1 92 ? 16.785 -9.190 -17.899 1.00 57.22 92 ALA A CA 1
ATOM 728 C C . ALA A 1 92 ? 16.604 -7.763 -17.363 1.00 57.22 92 ALA A C 1
ATOM 730 O O . ALA A 1 92 ? 17.345 -7.305 -16.491 1.00 57.22 92 ALA A O 1
ATOM 731 N N . THR A 1 93 ? 15.661 -7.047 -17.972 1.00 52.44 93 THR A N 1
ATOM 732 C CA . THR A 1 93 ? 15.372 -5.632 -17.767 1.00 52.44 93 THR A CA 1
ATOM 733 C C . THR A 1 93 ? 15.349 -5.323 -16.269 1.00 52.44 93 THR A C 1
ATO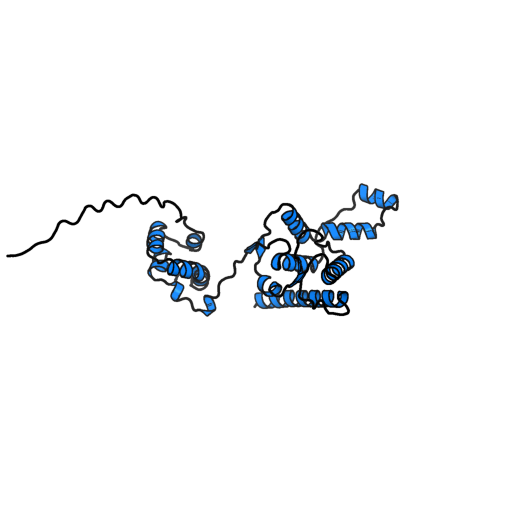M 735 O O . THR A 1 93 ? 14.514 -5.858 -15.542 1.00 52.44 93 THR A O 1
ATOM 738 N N . GLN A 1 94 ? 16.262 -4.469 -15.786 1.00 53.44 94 GLN A N 1
ATOM 739 C CA . GLN A 1 94 ? 16.139 -3.906 -14.440 1.00 53.44 94 GLN A CA 1
ATOM 740 C C . GLN A 1 94 ? 14.818 -3.140 -14.406 1.00 53.44 94 GLN A C 1
ATOM 742 O O . GLN A 1 94 ? 14.723 -2.040 -14.960 1.00 53.44 94 GLN A O 1
ATOM 747 N N . GLU A 1 95 ? 13.786 -3.734 -13.802 1.00 56.16 95 GLU A N 1
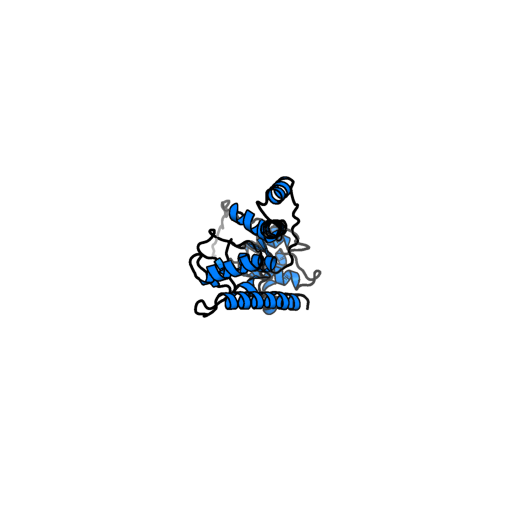ATOM 748 C CA . GLU A 1 95 ? 12.530 -3.035 -13.573 1.00 56.16 95 GLU A CA 1
ATOM 749 C C . GLU A 1 95 ? 12.844 -1.708 -12.870 1.00 56.16 95 GLU A C 1
ATOM 751 O O . GLU A 1 95 ? 13.706 -1.656 -11.981 1.00 56.16 95 GLU A O 1
ATOM 756 N N . PRO A 1 96 ? 12.209 -0.600 -13.282 1.00 58.03 96 PRO A N 1
ATOM 757 C CA . PRO A 1 96 ? 12.500 0.699 -12.705 1.00 58.03 96 PRO A CA 1
ATOM 758 C C . PRO A 1 96 ? 12.312 0.628 -11.191 1.00 58.03 96 PRO A C 1
ATOM 760 O O . PRO A 1 96 ? 11.197 0.452 -10.713 1.00 58.03 96 PRO A O 1
ATOM 763 N N . ALA A 1 97 ? 13.390 0.845 -10.430 1.00 71.44 97 ALA A N 1
ATOM 764 C CA . ALA A 1 97 ? 13.381 0.754 -8.966 1.00 71.44 97 ALA A CA 1
ATOM 765 C C . ALA A 1 97 ? 12.303 1.632 -8.300 1.00 71.44 97 ALA A C 1
ATOM 767 O O . ALA A 1 97 ? 11.976 1.451 -7.129 1.00 71.44 97 ALA A O 1
ATOM 768 N N . ARG A 1 98 ? 11.763 2.621 -9.028 1.00 82.44 98 ARG A N 1
ATOM 769 C CA . ARG A 1 98 ? 10.657 3.478 -8.609 1.00 82.44 98 ARG A CA 1
ATOM 770 C C . ARG A 1 98 ? 9.664 3.667 -9.753 1.00 82.44 98 ARG A C 1
ATOM 772 O O . ARG A 1 98 ? 10.048 4.077 -10.844 1.00 82.44 98 ARG A O 1
ATOM 779 N N . VAL A 1 99 ? 8.382 3.476 -9.467 1.00 86.94 99 VAL A N 1
ATOM 780 C CA . VAL A 1 99 ? 7.274 3.624 -10.421 1.00 86.94 99 VAL A CA 1
ATOM 781 C C . VAL A 1 99 ? 6.149 4.470 -9.835 1.00 86.94 99 VAL A C 1
ATOM 783 O O . VAL A 1 99 ? 5.973 4.560 -8.616 1.00 86.94 99 VAL A O 1
ATOM 786 N N . VAL A 1 100 ? 5.375 5.116 -10.710 1.00 89.75 100 VAL A N 1
ATOM 787 C CA . VAL A 1 100 ? 4.158 5.834 -10.314 1.00 89.75 100 VAL A CA 1
ATOM 788 C C . VAL A 1 100 ? 3.040 4.816 -10.098 1.00 89.75 100 VAL A C 1
ATOM 790 O O . VAL A 1 100 ? 2.612 4.141 -11.030 1.00 89.75 100 VAL A O 1
ATOM 793 N N . ALA A 1 101 ? 2.526 4.738 -8.877 1.00 92.06 101 ALA A N 1
ATOM 794 C CA . ALA A 1 101 ? 1.364 3.932 -8.544 1.00 92.06 101 ALA A CA 1
ATOM 795 C C . ALA A 1 101 ? 0.090 4.781 -8.679 1.00 92.06 101 ALA A C 1
ATOM 797 O O . ALA A 1 101 ? -0.161 5.690 -7.882 1.00 92.06 101 ALA A O 1
ATOM 798 N N . LYS A 1 102 ? -0.716 4.486 -9.706 1.00 90.25 102 LYS A N 1
ATOM 799 C CA . LYS A 1 102 ? -1.997 5.165 -9.960 1.00 90.25 102 LYS A CA 1
ATOM 800 C C . LYS A 1 102 ? -2.957 4.960 -8.774 1.00 90.25 102 LYS A C 1
ATOM 802 O O . LYS A 1 102 ? -3.110 3.810 -8.359 1.00 90.25 102 LYS A O 1
ATOM 807 N N . PRO A 1 103 ? -3.639 6.010 -8.270 1.00 89.81 103 PRO A N 1
ATOM 808 C CA . PRO A 1 103 ? -4.646 5.873 -7.218 1.00 89.81 103 PRO A CA 1
ATOM 809 C C . PRO A 1 103 ? -5.645 4.751 -7.510 1.00 89.81 103 PRO A C 1
ATOM 811 O O . PRO A 1 103 ? -6.089 4.595 -8.648 1.00 89.81 103 PRO A O 1
ATOM 814 N N . CYS A 1 104 ? -5.948 3.957 -6.483 1.00 89.44 104 CYS A N 1
ATOM 815 C CA . CYS A 1 104 ? -6.798 2.763 -6.540 1.00 89.44 104 CYS A CA 1
ATOM 816 C C . CYS A 1 104 ? -6.314 1.622 -7.455 1.00 89.44 104 CYS A C 1
ATOM 818 O O . CYS A 1 104 ? -6.926 0.562 -7.431 1.00 89.44 104 CYS A O 1
ATOM 820 N N . GLY A 1 105 ? -5.233 1.786 -8.228 1.00 93.06 105 GLY A N 1
ATOM 821 C CA . GLY A 1 105 ? -4.661 0.734 -9.073 1.00 93.06 105 GLY A CA 1
ATOM 822 C C . GLY A 1 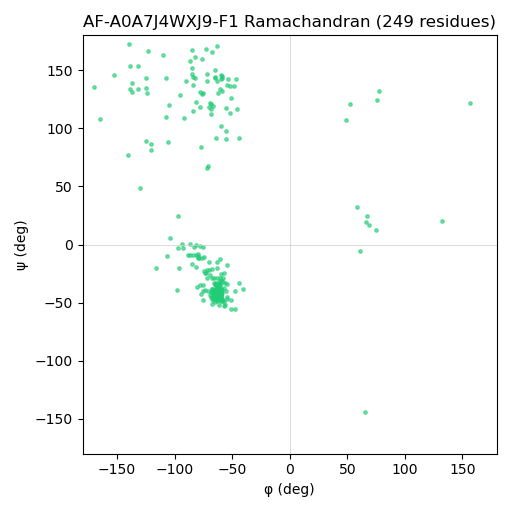105 ? -3.934 -0.355 -8.275 1.00 93.06 105 GLY A C 1
ATOM 823 O O . GLY A 1 105 ? -3.635 -0.171 -7.097 1.00 93.06 105 GLY A O 1
ATOM 824 N N . LYS A 1 106 ? -3.592 -1.471 -8.936 1.00 96.00 106 LYS A N 1
ATOM 825 C CA . LYS A 1 106 ? -2.984 -2.673 -8.321 1.00 96.00 106 LYS A CA 1
ATOM 826 C C . LYS A 1 106 ? -1.811 -2.365 -7.388 1.00 96.00 106 LYS A C 1
ATOM 828 O O . LYS A 1 106 ? -1.864 -2.691 -6.209 1.00 96.00 106 LYS A O 1
ATOM 833 N N . LEU A 1 107 ? -0.788 -1.665 -7.886 1.00 95.62 107 LEU A N 1
ATOM 834 C CA . LEU A 1 107 ? 0.395 -1.320 -7.090 1.00 95.62 107 LEU A CA 1
ATOM 835 C C . LEU A 1 107 ? 0.080 -0.368 -5.931 1.00 95.62 107 LEU A C 1
ATOM 837 O O . LEU A 1 107 ? 0.624 -0.515 -4.838 1.00 95.62 107 LEU A O 1
ATOM 841 N N . TRP A 1 108 ? -0.808 0.603 -6.153 1.00 95.62 108 TRP A N 1
ATOM 842 C CA . TRP A 1 108 ? -1.222 1.532 -5.103 1.00 95.62 108 TRP A CA 1
ATOM 843 C C . TRP A 1 108 ? -1.958 0.782 -3.994 1.00 95.62 108 TRP A C 1
ATOM 845 O O . TRP A 1 108 ? -1.684 0.993 -2.816 1.00 95.62 108 TRP A O 1
ATOM 855 N N . MET A 1 109 ? -2.839 -0.149 -4.358 1.00 96.12 109 MET A N 1
ATOM 856 C CA . MET A 1 109 ? -3.586 -0.916 -3.376 1.00 96.12 109 MET A CA 1
ATOM 857 C C . MET A 1 109 ? -2.717 -1.968 -2.678 1.00 96.12 109 MET A C 1
ATOM 859 O O . MET A 1 109 ? -2.778 -2.084 -1.460 1.00 96.12 109 MET A O 1
ATOM 863 N N . GLY A 1 110 ? -1.809 -2.641 -3.385 1.00 97.00 110 GLY A N 1
ATOM 864 C CA . GLY A 1 110 ? -0.840 -3.543 -2.759 1.00 97.00 110 GLY A CA 1
ATOM 865 C C . GLY A 1 110 ? 0.043 -2.838 -1.731 1.00 97.00 110 GLY A C 1
ATOM 866 O O . GLY A 1 110 ? 0.138 -3.289 -0.593 1.00 97.00 110 GLY A O 1
ATOM 867 N N . ARG A 1 111 ? 0.603 -1.668 -2.073 1.00 96.62 111 ARG A N 1
ATOM 868 C CA . ARG A 1 111 ? 1.411 -0.872 -1.133 1.00 96.62 111 ARG A CA 1
ATOM 869 C C . ARG A 1 111 ? 0.599 -0.387 0.072 1.00 96.62 111 ARG A C 1
ATOM 871 O O . ARG A 1 111 ? 1.113 -0.314 1.186 1.00 96.62 111 ARG A O 1
ATOM 878 N N . ARG A 1 112 ? -0.677 -0.057 -0.137 1.00 96.75 112 ARG A N 1
ATOM 879 C CA . ARG A 1 112 ? -1.584 0.345 0.940 1.00 96.75 112 ARG A CA 1
ATOM 880 C C . ARG A 1 112 ? -1.927 -0.826 1.871 1.00 96.75 112 ARG A C 1
ATOM 882 O O . ARG A 1 112 ? -1.909 -0.626 3.080 1.00 96.75 112 ARG A O 1
ATOM 889 N N . LEU A 1 113 ? -2.205 -2.021 1.342 1.00 97.62 113 LEU A N 1
ATOM 890 C CA . LEU A 1 113 ? -2.429 -3.225 2.155 1.00 97.62 113 LEU A CA 1
ATOM 891 C C . LEU A 1 113 ? -1.162 -3.638 2.910 1.00 97.62 113 LEU A C 1
ATOM 893 O O . LEU A 1 113 ? -1.254 -3.946 4.091 1.00 97.62 113 LEU A O 1
ATOM 897 N N . GLU A 1 114 ? 0.013 -3.573 2.276 1.00 96.94 114 GLU A N 1
ATOM 898 C CA . GLU A 1 114 ? 1.301 -3.812 2.942 1.00 96.94 114 GLU A CA 1
ATOM 899 C C . GLU A 1 114 ? 1.472 -2.902 4.170 1.00 96.94 114 GLU A C 1
ATOM 901 O O . GLU A 1 114 ? 1.829 -3.366 5.256 1.00 96.94 114 GLU A O 1
ATOM 906 N N . ALA A 1 115 ? 1.181 -1.606 4.017 1.00 95.88 115 ALA A N 1
ATOM 907 C CA . ALA A 1 115 ? 1.252 -0.663 5.124 1.00 95.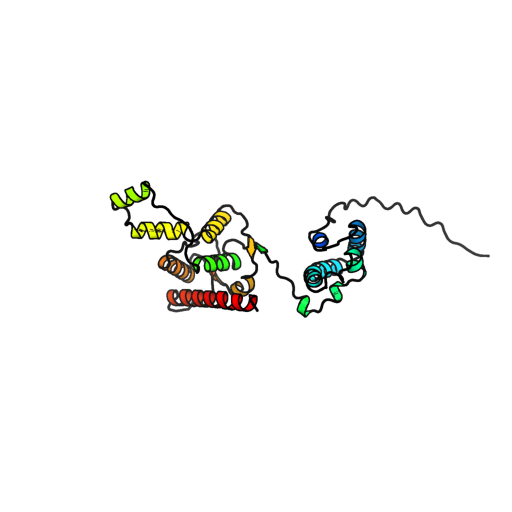88 115 ALA A CA 1
ATOM 908 C C . ALA A 1 115 ? 0.249 -1.004 6.232 1.00 95.88 115 ALA A C 1
ATOM 910 O O . ALA A 1 115 ? 0.624 -1.002 7.398 1.00 95.88 115 ALA A O 1
ATOM 911 N N . LEU A 1 116 ? -1.002 -1.319 5.880 1.00 96.81 116 LEU A N 1
ATOM 912 C CA . LEU A 1 116 ? -2.048 -1.675 6.845 1.00 96.81 116 LEU A CA 1
ATOM 913 C C . LEU A 1 116 ? -1.752 -2.971 7.610 1.00 96.81 116 LEU A C 1
ATOM 915 O O . LEU A 1 116 ? -2.088 -3.075 8.786 1.00 96.81 116 LEU A O 1
ATOM 919 N N . LEU A 1 117 ? -1.093 -3.934 6.962 1.00 96.31 117 LEU A N 1
ATOM 920 C CA . LEU A 1 117 ? -0.641 -5.186 7.573 1.00 96.31 117 LEU A CA 1
ATOM 921 C C . LEU A 1 117 ? 0.508 -4.997 8.575 1.00 96.31 117 LEU A C 1
ATOM 923 O O . LEU A 1 117 ? 0.794 -5.917 9.341 1.00 96.31 117 LEU A O 1
ATOM 927 N N . SER A 1 118 ? 1.165 -3.836 8.557 1.00 93.19 118 SER A N 1
ATOM 928 C CA . SER A 1 118 ? 2.198 -3.460 9.523 1.00 93.19 118 SER A CA 1
ATOM 929 C C . SER A 1 118 ? 1.581 -2.809 10.762 1.00 93.19 118 SER A C 1
ATOM 931 O O . SER A 1 118 ? 0.480 -2.252 10.705 1.00 93.19 118 SER A O 1
ATOM 933 N N . ASP A 1 119 ? 2.316 -2.830 11.876 1.00 91.69 119 ASP A N 1
ATOM 934 C CA . ASP A 1 119 ? 1.879 -2.173 13.107 1.00 91.69 119 ASP A CA 1
ATOM 935 C C . ASP A 1 119 ? 1.643 -0.667 12.892 1.00 91.69 119 ASP A C 1
ATOM 937 O O . ASP A 1 119 ? 2.388 -0.014 12.147 1.00 91.69 119 ASP A O 1
ATOM 941 N N . PRO A 1 120 ? 0.620 -0.082 13.542 1.00 93.19 120 PRO A N 1
ATOM 942 C CA . PRO A 1 120 ? 0.375 1.346 13.456 1.00 93.19 120 PRO A CA 1
ATOM 943 C C . PRO A 1 120 ? 1.516 2.114 14.136 1.00 93.19 120 PRO A C 1
ATOM 945 O O . PRO A 1 120 ? 1.748 1.978 15.335 1.00 93.19 120 PRO A O 1
ATOM 948 N N . THR A 1 121 ? 2.217 2.947 13.370 1.00 91.94 121 THR A N 1
ATOM 949 C CA . THR A 1 121 ? 3.370 3.742 13.834 1.00 91.94 121 THR A CA 1
ATOM 950 C C . THR A 1 121 ? 3.060 5.225 13.995 1.00 91.94 121 THR A C 1
ATOM 952 O O . THR A 1 121 ? 3.879 5.981 14.518 1.00 91.94 121 THR A O 1
ATOM 955 N N . GLY A 1 122 ? 1.897 5.674 13.524 1.00 90.44 122 GLY A N 1
ATOM 956 C CA . GLY A 1 122 ? 1.553 7.086 13.550 1.00 90.44 122 GLY A CA 1
ATOM 957 C C . GLY A 1 122 ? 1.165 7.576 14.946 1.00 90.44 122 GLY A C 1
ATOM 958 O O . GLY A 1 122 ? 0.316 6.957 15.596 1.00 90.44 122 GLY A O 1
ATOM 959 N N . PRO A 1 123 ? 1.749 8.694 15.412 1.00 91.00 123 PRO A N 1
ATOM 960 C CA . PRO A 1 123 ? 1.392 9.267 16.696 1.00 91.00 123 PRO A CA 1
ATOM 961 C C . PRO A 1 123 ? 0.001 9.900 16.631 1.00 91.00 123 PRO A C 1
ATOM 963 O O . PRO A 1 123 ? -0.389 10.494 15.625 1.00 91.00 123 PRO A O 1
ATOM 966 N N . PHE A 1 124 ? -0.723 9.834 17.742 1.00 91.31 124 PHE A N 1
ATOM 967 C CA . PHE A 1 124 ? -1.932 10.616 17.957 1.00 91.31 124 PHE A CA 1
ATOM 968 C C . PHE A 1 124 ? -1.959 11.143 19.388 1.00 91.31 124 PHE A C 1
ATOM 970 O O . PHE A 1 124 ? -1.377 10.555 20.299 1.00 91.31 124 PHE A O 1
ATOM 977 N N . PHE A 1 125 ? -2.658 12.256 19.574 1.00 92.81 125 PHE A N 1
ATOM 978 C CA . PHE A 1 125 ? -2.794 12.916 20.864 1.00 92.81 125 PHE A CA 1
ATOM 979 C C . PHE A 1 125 ? -4.272 13.081 21.192 1.00 92.81 125 PHE A C 1
ATOM 981 O O . PHE A 1 125 ? -5.089 13.352 20.307 1.00 92.81 125 PHE A O 1
ATOM 988 N N . ILE A 1 126 ? -4.604 12.923 22.470 1.00 94.44 126 ILE A N 1
ATOM 989 C CA . ILE A 1 126 ? -5.928 13.254 22.989 1.00 94.44 126 ILE A CA 1
ATOM 990 C C . ILE A 1 126 ? -5.921 14.752 23.284 1.00 94.44 126 ILE A C 1
ATOM 992 O O . ILE A 1 126 ? -5.145 15.235 24.106 1.00 94.44 126 ILE A O 1
ATOM 996 N N . THR A 1 127 ? -6.732 15.499 22.543 1.00 95.75 127 THR A N 1
ATOM 997 C CA . THR A 1 127 ? -6.810 16.959 22.652 1.00 95.75 127 THR A CA 1
ATOM 998 C C . THR A 1 127 ? -7.772 17.385 23.763 1.00 95.75 127 THR A C 1
ATOM 1000 O O . THR A 1 127 ? -8.598 16.600 24.224 1.00 95.75 127 THR A O 1
ATOM 1003 N N . ALA A 1 128 ? -7.748 18.664 24.153 1.00 96.94 128 ALA A N 1
ATOM 1004 C CA . ALA A 1 128 ? -8.736 19.209 25.092 1.00 96.94 128 ALA A CA 1
ATOM 1005 C C . ALA A 1 128 ? -10.185 19.082 24.575 1.00 96.94 128 ALA A C 1
ATOM 1007 O O . ALA A 1 128 ? -11.119 18.900 25.355 1.00 96.94 128 ALA A O 1
ATOM 1008 N N . PHE A 1 129 ? -10.379 19.146 23.253 1.00 96.44 129 PHE A N 1
ATOM 1009 C CA . PHE A 1 129 ? -11.675 18.888 22.627 1.00 96.44 129 PHE A CA 1
ATOM 1010 C C . PHE A 1 129 ? -12.107 17.428 22.802 1.00 96.44 129 PHE A C 1
ATOM 1012 O O . PHE A 1 129 ? -13.264 17.160 23.122 1.00 96.44 129 PHE A O 1
ATOM 1019 N N . ASP A 1 130 ? -11.172 16.492 22.651 1.00 96.88 130 ASP A N 1
ATOM 1020 C CA . ASP A 1 130 ? -11.437 15.070 22.843 1.00 96.88 130 ASP A CA 1
ATOM 1021 C C . ASP A 1 130 ? -11.777 14.745 24.307 1.00 96.88 130 ASP A C 1
ATOM 1023 O O . ASP A 1 130 ? -12.753 14.045 24.569 1.00 96.88 130 ASP A O 1
ATOM 1027 N N . GLU A 1 131 ? -11.044 15.320 25.266 1.00 97.25 131 GLU A N 1
ATOM 1028 C CA . GLU A 1 131 ? -11.359 15.189 26.697 1.00 97.25 131 GLU A CA 1
ATOM 1029 C C . GLU A 1 131 ? -12.756 15.736 27.021 1.00 97.25 131 GLU A C 1
ATOM 1031 O O . GLU A 1 131 ? -13.510 15.120 27.775 1.00 97.25 131 GLU A O 1
ATOM 1036 N N . ARG A 1 132 ? -13.165 16.844 26.387 1.00 97.50 132 ARG A N 1
ATOM 1037 C CA . ARG A 1 132 ? -14.532 17.362 26.522 1.00 97.50 132 ARG A CA 1
ATOM 1038 C C . ARG A 1 132 ? -15.569 16.378 25.977 1.00 97.50 132 ARG A C 1
ATOM 1040 O O . ARG A 1 132 ? -16.580 16.170 26.641 1.00 97.50 132 ARG A O 1
ATOM 1047 N N . ARG A 1 133 ? -15.333 15.765 24.809 1.00 97.50 133 ARG A N 1
ATOM 1048 C CA . ARG A 1 133 ? -16.238 14.745 24.238 1.00 97.50 133 ARG A CA 1
ATOM 1049 C C . ARG A 1 133 ? -16.386 13.536 25.166 1.00 97.50 133 ARG A C 1
ATOM 1051 O O . ARG A 1 133 ? -17.496 13.024 25.305 1.00 97.50 133 ARG A O 1
ATOM 1058 N N . ILE A 1 134 ? -15.296 13.107 25.806 1.00 97.19 134 ILE A N 1
ATOM 1059 C CA . ILE A 1 134 ? -15.316 12.023 26.798 1.00 97.19 134 ILE A CA 1
ATOM 1060 C C . ILE A 1 134 ? -16.132 12.445 28.024 1.00 97.19 134 ILE A C 1
ATOM 1062 O O . ILE A 1 134 ? -17.036 11.724 28.439 1.00 97.19 134 ILE A O 1
ATOM 1066 N N . ALA A 1 135 ? -15.865 13.632 28.574 1.00 97.00 135 ALA A N 1
ATOM 1067 C CA . ALA A 1 135 ? -16.537 14.134 29.771 1.00 97.00 135 ALA A CA 1
ATOM 1068 C C . ALA A 1 135 ? -18.055 14.306 29.587 1.00 97.00 135 ALA A C 1
ATOM 1070 O O . ALA A 1 135 ? -18.818 14.076 30.521 1.00 97.00 135 ALA A O 1
ATOM 1071 N N . THR A 1 136 ? -18.510 14.680 28.386 1.00 96.75 136 THR A N 1
ATOM 1072 C CA . THR A 1 136 ? -19.944 14.793 28.071 1.00 96.75 136 THR A CA 1
ATOM 1073 C C . THR A 1 136 ? -20.600 13.455 27.722 1.00 96.75 136 THR A C 1
ATOM 1075 O O . THR A 1 136 ? -21.780 13.441 27.384 1.00 96.75 136 THR A O 1
ATOM 1078 N N . GLY A 1 137 ? -19.853 12.344 27.730 1.00 95.81 137 GLY A N 1
ATOM 1079 C CA . GLY A 1 137 ? -20.348 11.029 27.313 1.00 95.81 137 GLY A CA 1
ATOM 1080 C C . GLY A 1 137 ? -20.640 10.919 25.812 1.00 95.81 137 GLY A C 1
ATOM 1081 O O . GLY A 1 137 ? -21.331 9.997 25.392 1.00 95.81 137 GLY A O 1
ATOM 1082 N N . ALA A 1 138 ? -20.127 11.844 24.992 1.00 96.31 138 ALA A N 1
ATOM 1083 C CA . ALA A 1 138 ? -20.351 11.839 23.544 1.00 96.31 138 ALA A CA 1
ATOM 1084 C C . ALA A 1 138 ? -19.534 10.749 22.829 1.00 96.31 138 ALA A C 1
ATOM 1086 O O . ALA A 1 138 ? -19.874 10.346 21.719 1.00 96.31 138 ALA A O 1
ATOM 1087 N N . ILE A 1 139 ? -18.441 10.294 23.445 1.00 96.69 139 ILE A N 1
ATOM 1088 C CA . ILE A 1 139 ? -17.620 9.173 22.985 1.00 96.69 139 ILE A CA 1
ATOM 1089 C C . ILE A 1 139 ? -16.925 8.528 24.189 1.00 96.69 139 ILE A C 1
ATOM 1091 O O . ILE A 1 139 ? -16.549 9.229 25.129 1.00 96.69 139 ILE A O 1
ATOM 1095 N N . SER A 1 140 ? -16.727 7.207 24.176 1.00 96.88 140 SER A N 1
ATOM 1096 C CA . SER A 1 140 ? -15.865 6.561 25.172 1.00 96.88 140 SER A CA 1
ATOM 1097 C C . SER A 1 140 ? -14.386 6.799 24.849 1.00 96.88 140 SER A C 1
ATOM 1099 O O . SER A 1 140 ? -14.019 7.084 23.704 1.00 96.88 140 SER A O 1
ATOM 1101 N N . ARG A 1 141 ? -13.502 6.659 25.843 1.00 95.44 141 ARG A N 1
ATOM 1102 C CA . ARG A 1 141 ? -12.056 6.807 25.613 1.00 95.44 141 ARG A CA 1
ATOM 1103 C C . ARG A 1 141 ? -11.534 5.742 24.644 1.00 95.44 141 ARG A C 1
ATOM 1105 O O . ARG A 1 141 ? -10.691 6.039 23.804 1.00 95.44 141 ARG A O 1
ATOM 1112 N N . GLU A 1 142 ? -12.063 4.528 24.720 1.00 94.75 142 GLU A N 1
ATOM 1113 C CA . GLU A 1 142 ? -11.707 3.399 23.857 1.00 94.75 142 GLU A CA 1
ATOM 1114 C C . GLU A 1 142 ? -12.125 3.669 22.410 1.00 94.75 142 GLU A C 1
ATOM 1116 O O . GLU A 1 142 ? -11.316 3.510 21.496 1.00 94.75 142 GLU A O 1
ATOM 1121 N N . ALA A 1 143 ? -13.356 4.148 22.204 1.00 93.44 143 ALA A N 1
ATOM 1122 C CA . ALA A 1 143 ? -13.860 4.512 20.884 1.00 93.44 143 ALA A CA 1
ATOM 1123 C C . ALA A 1 143 ? -13.063 5.676 20.274 1.00 93.44 143 ALA A C 1
ATOM 1125 O O . ALA A 1 143 ? -12.760 5.654 19.083 1.00 93.44 143 ALA A O 1
ATOM 1126 N N . LEU A 1 144 ? -12.648 6.652 21.089 1.00 95.06 144 LEU A N 1
ATOM 1127 C CA . LEU A 1 144 ? -11.775 7.734 20.640 1.00 95.06 144 LEU A CA 1
ATOM 1128 C C . LEU A 1 144 ? -10.388 7.219 20.232 1.00 95.06 144 LEU A C 1
ATOM 1130 O O . LEU A 1 144 ? -9.877 7.599 19.183 1.00 95.06 144 LEU A O 1
ATOM 1134 N N . ILE A 1 145 ? -9.760 6.365 21.044 1.00 93.12 145 ILE A N 1
ATOM 1135 C CA . ILE A 1 145 ? -8.454 5.775 20.708 1.00 93.12 145 ILE A CA 1
ATOM 1136 C C . ILE A 1 145 ? -8.555 4.982 19.403 1.00 93.12 145 ILE A C 1
ATOM 1138 O O . ILE A 1 145 ? -7.657 5.061 18.564 1.00 93.12 145 ILE A O 1
ATOM 1142 N N . TRP A 1 146 ? -9.654 4.252 19.211 1.00 91.25 146 TRP A N 1
ATOM 1143 C CA . TRP A 1 146 ? -9.932 3.530 17.975 1.00 91.25 146 TRP A CA 1
ATOM 1144 C C . TRP A 1 146 ? -10.074 4.472 16.769 1.00 91.25 146 TRP A C 1
ATOM 1146 O O . TRP A 1 146 ? -9.427 4.253 15.746 1.00 91.25 146 TRP A O 1
ATOM 1156 N N . GLU A 1 147 ? -10.845 5.557 16.906 1.00 92.94 147 GLU A N 1
ATOM 1157 C CA . GLU A 1 147 ? -11.010 6.614 15.894 1.00 92.94 147 GLU A CA 1
ATOM 1158 C C . GLU A 1 147 ? -9.657 7.238 15.513 1.00 92.94 147 GLU A C 1
ATOM 1160 O O . GLU A 1 147 ? -9.270 7.218 14.343 1.00 92.94 147 GLU A O 1
ATOM 1165 N N . LYS A 1 148 ? -8.880 7.689 16.504 1.00 93.56 148 LYS A N 1
ATOM 1166 C CA . LYS A 1 148 ? -7.560 8.304 16.298 1.00 93.56 148 LYS A CA 1
ATOM 1167 C C . LYS A 1 148 ? -6.566 7.338 15.662 1.00 93.56 148 LYS A C 1
ATOM 1169 O O . LYS A 1 148 ? -5.801 7.732 14.785 1.00 93.56 148 LYS A O 1
ATOM 1174 N N . ARG A 1 149 ? -6.569 6.067 16.075 1.00 92.31 149 ARG A N 1
ATOM 1175 C CA . ARG A 1 149 ? -5.713 5.035 15.476 1.00 92.31 149 ARG A CA 1
ATOM 1176 C C . ARG A 1 149 ? -6.087 4.789 14.019 1.00 92.31 149 ARG A C 1
ATOM 1178 O O . ARG A 1 149 ? -5.192 4.688 13.188 1.00 92.31 149 ARG A O 1
ATOM 1185 N N . ARG A 1 150 ? -7.377 4.727 13.695 1.00 92.38 150 ARG A N 1
ATOM 1186 C CA . ARG A 1 150 ? -7.845 4.576 12.312 1.00 92.38 150 ARG A CA 1
ATOM 1187 C C . ARG A 1 150 ? -7.389 5.736 11.425 1.00 92.38 150 ARG A C 1
ATOM 1189 O O . ARG A 1 150 ? -7.010 5.508 10.279 1.00 92.38 150 ARG A O 1
ATOM 1196 N N . GLU A 1 151 ? -7.414 6.958 11.953 1.00 91.75 151 GLU A N 1
ATOM 1197 C CA . GLU A 1 151 ? -7.075 8.182 11.214 1.00 91.75 151 GLU A CA 1
ATOM 1198 C C . GLU A 1 151 ? -5.572 8.438 11.098 1.00 91.75 151 GLU A C 1
ATOM 1200 O O . GLU A 1 151 ? -5.109 8.915 10.064 1.00 91.75 151 GLU A O 1
ATOM 1205 N N . HIS A 1 152 ? -4.798 8.122 12.136 1.00 92.06 152 HIS A N 1
ATOM 1206 C CA . HIS A 1 152 ? -3.387 8.506 12.214 1.00 92.06 152 HIS A CA 1
ATOM 1207 C C . HIS A 1 152 ? -2.426 7.324 12.238 1.00 92.06 152 HIS A C 1
ATOM 1209 O O . HIS A 1 152 ? -1.266 7.497 11.884 1.00 92.06 152 HIS A O 1
ATOM 1215 N N . GLY A 1 153 ? -2.886 6.124 12.601 1.00 93.94 153 GLY A N 1
ATOM 1216 C CA . GLY A 1 153 ? -2.036 4.967 12.888 1.00 93.94 153 GLY A CA 1
ATOM 1217 C C . GLY A 1 153 ? -1.159 4.520 11.721 1.00 93.94 153 GLY A C 1
ATOM 1218 O O . GLY A 1 153 ? -0.073 3.997 11.953 1.00 93.94 153 GLY A O 1
ATOM 1219 N N . TRP A 1 154 ? -1.557 4.801 10.477 1.00 96.25 154 TRP A N 1
ATOM 1220 C CA . TRP A 1 154 ? -0.805 4.430 9.275 1.00 96.25 154 TRP A CA 1
ATOM 1221 C C . TRP A 1 154 ? -0.419 5.655 8.432 1.00 96.25 154 TRP A C 1
ATOM 1223 O O . TRP A 1 154 ? -1.058 5.925 7.409 1.00 96.25 154 TRP A O 1
ATOM 1233 N N . PRO A 1 155 ? 0.663 6.381 8.788 1.00 94.44 155 PRO A N 1
ATOM 1234 C CA . PRO A 1 155 ? 1.073 7.607 8.098 1.00 94.44 155 PRO A CA 1
ATOM 1235 C C . PRO A 1 155 ? 1.270 7.446 6.588 1.00 94.44 155 PRO A C 1
ATOM 1237 O O . PRO A 1 155 ? 0.973 8.364 5.825 1.00 94.44 155 PRO A O 1
ATOM 1240 N N . LEU A 1 156 ? 1.740 6.278 6.127 1.00 94.06 156 LEU A N 1
ATOM 1241 C CA . LEU A 1 156 ? 1.882 6.013 4.694 1.00 94.06 156 LEU A CA 1
ATOM 1242 C C . LEU A 1 156 ? 0.525 5.977 3.988 1.00 94.06 156 LEU A C 1
ATOM 1244 O O . LEU A 1 156 ? 0.375 6.582 2.930 1.00 94.06 156 LEU A O 1
ATOM 1248 N N . VAL A 1 157 ? -0.464 5.311 4.586 1.00 95.25 157 VAL A N 1
ATOM 1249 C CA . VAL A 1 157 ? -1.824 5.212 4.043 1.00 95.25 157 VAL A CA 1
ATOM 1250 C C . VAL A 1 157 ? -2.471 6.594 3.990 1.00 95.25 157 VAL A C 1
ATOM 1252 O O . VAL A 1 157 ? -3.048 6.947 2.964 1.00 95.25 157 VAL A O 1
ATOM 1255 N N . VAL A 1 158 ? -2.302 7.403 5.041 1.00 93.56 158 VAL A N 1
ATOM 1256 C CA . VAL A 1 158 ? -2.754 8.805 5.079 1.00 93.56 158 VAL A CA 1
ATOM 1257 C C . VAL A 1 158 ? -2.080 9.625 3.976 1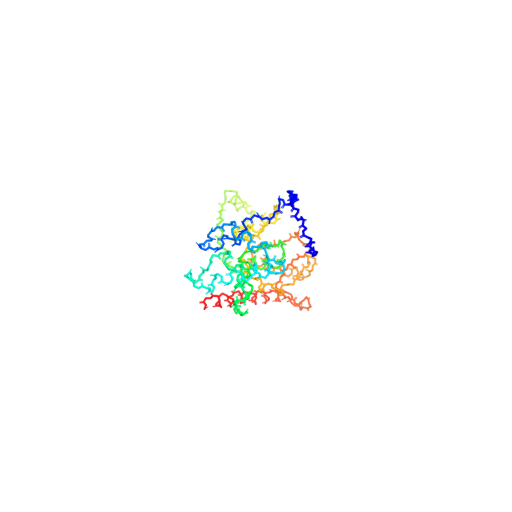.00 93.56 158 VAL A C 1
ATOM 1259 O O . VAL A 1 158 ? -2.754 10.254 3.169 1.00 93.56 158 VAL A O 1
ATOM 1262 N N . LYS A 1 159 ? -0.753 9.538 3.833 1.00 93.81 159 LYS A N 1
ATOM 1263 C CA . LYS A 1 159 ? -0.005 10.241 2.777 1.00 93.81 159 LYS A CA 1
ATOM 1264 C C . LYS A 1 159 ? -0.450 9.839 1.369 1.00 93.81 159 LYS A C 1
ATOM 1266 O O . LYS A 1 159 ? -0.563 10.693 0.489 1.00 93.81 159 LYS A O 1
ATOM 1271 N N . MET A 1 160 ? -0.656 8.544 1.129 1.00 94.06 160 MET A N 1
ATOM 1272 C CA . MET A 1 160 ? -1.183 8.034 -0.141 1.00 94.06 160 MET A CA 1
ATOM 1273 C C . MET A 1 160 ? -2.572 8.604 -0.415 1.00 94.06 160 MET A C 1
ATOM 1275 O O . MET A 1 160 ? -2.879 8.962 -1.553 1.00 94.06 160 MET A O 1
ATOM 1279 N N . GLN A 1 161 ? -3.382 8.715 0.637 1.00 90.94 161 GLN A N 1
ATOM 1280 C CA . GLN A 1 161 ? -4.732 9.229 0.567 1.00 90.94 161 GLN A CA 1
ATOM 1281 C C . GLN A 1 161 ? -4.780 10.724 0.233 1.00 90.94 161 GLN A C 1
ATOM 1283 O O . GLN A 1 161 ? -5.519 11.125 -0.670 1.00 90.94 161 GLN A O 1
ATOM 1288 N N . ASP A 1 162 ? -3.959 11.524 0.908 1.00 91.06 162 ASP A N 1
ATOM 1289 C CA . ASP A 1 162 ? -3.852 12.968 0.697 1.00 91.06 162 ASP A CA 1
ATOM 1290 C C . ASP A 1 162 ? -3.340 13.302 -0.705 1.00 91.06 162 ASP A C 1
ATOM 1292 O O . ASP A 1 162 ? -3.867 14.194 -1.368 1.00 91.06 162 ASP A O 1
ATOM 1296 N N . ARG A 1 163 ? -2.341 12.558 -1.198 1.00 90.94 163 ARG A N 1
ATOM 1297 C CA . ARG A 1 163 ? -1.829 12.730 -2.567 1.00 90.94 163 ARG A CA 1
ATOM 1298 C C . ARG A 1 163 ? -2.894 12.433 -3.609 1.00 90.94 163 ARG A C 1
ATOM 1300 O O . ARG A 1 163 ? -3.066 13.222 -4.532 1.00 90.94 163 ARG A O 1
ATOM 1307 N N . ALA A 1 164 ? -3.637 11.340 -3.433 1.00 89.50 164 ALA A N 1
ATOM 1308 C CA . ALA A 1 164 ? -4.736 10.998 -4.326 1.00 89.50 164 ALA A CA 1
ATOM 1309 C C . ALA A 1 164 ? -5.816 12.097 -4.347 1.00 89.50 164 ALA A C 1
ATOM 1311 O O . ALA A 1 164 ? -6.276 12.467 -5.423 1.00 89.50 164 ALA A O 1
ATOM 1312 N N . LEU A 1 165 ? -6.167 12.669 -3.186 1.00 87.75 165 LEU A N 1
ATOM 1313 C CA . LEU A 1 165 ? -7.118 13.788 -3.085 1.00 87.75 165 LEU A CA 1
ATOM 1314 C C . LEU A 1 165 ? -6.639 15.053 -3.812 1.00 87.75 165 LEU A C 1
ATOM 1316 O O . LEU A 1 165 ? -7.449 15.787 -4.368 1.00 87.75 165 LEU A O 1
ATOM 1320 N N . ARG A 1 166 ? -5.328 15.301 -3.824 1.00 87.75 166 ARG A N 1
ATOM 1321 C CA . ARG A 1 166 ? -4.712 16.453 -4.500 1.00 87.75 166 ARG A CA 1
ATOM 1322 C C . ARG A 1 166 ? -4.402 16.204 -5.979 1.00 87.75 166 ARG A C 1
ATOM 1324 O O . ARG A 1 166 ? -3.848 17.083 -6.630 1.00 87.75 166 ARG A O 1
ATOM 1331 N N . GLY A 1 167 ? -4.708 15.016 -6.509 1.00 83.81 167 GLY A N 1
ATOM 1332 C CA . GLY A 1 167 ? -4.325 14.625 -7.869 1.00 83.81 167 GLY A CA 1
ATOM 1333 C C . GLY A 1 167 ? -2.809 14.485 -8.065 1.00 83.81 167 GLY A C 1
ATOM 1334 O O . GLY A 1 167 ? -2.322 14.525 -9.193 1.00 83.81 167 GLY A O 1
ATOM 1335 N N . GLU A 1 168 ? -2.046 14.332 -6.982 1.00 83.12 168 GLU A N 1
ATOM 1336 C CA . GLU A 1 168 ? -0.593 14.196 -7.032 1.00 83.12 168 GLU A CA 1
ATOM 1337 C C . GLU A 1 168 ? -0.170 12.741 -7.293 1.00 83.12 168 GLU A C 1
ATOM 1339 O O . GLU A 1 168 ? -0.765 11.807 -6.740 1.00 83.12 168 GLU A O 1
ATOM 1344 N N . PRO A 1 169 ? 0.921 12.511 -8.050 1.00 77.69 169 PRO A N 1
ATOM 1345 C CA . PRO A 1 169 ? 1.459 11.171 -8.220 1.00 77.69 169 PRO A CA 1
ATOM 1346 C C . PRO A 1 169 ? 1.981 10.614 -6.888 1.00 77.69 169 PRO A C 1
ATOM 1348 O O . PRO A 1 169 ? 2.595 11.315 -6.072 1.00 77.69 169 PRO A O 1
ATOM 1351 N N . PHE A 1 170 ? 1.786 9.310 -6.693 1.00 90.00 170 PHE A N 1
ATOM 1352 C CA . PHE A 1 170 ? 2.431 8.546 -5.634 1.00 90.00 170 PHE A CA 1
ATOM 1353 C C . PHE A 1 170 ? 3.495 7.637 -6.251 1.00 90.00 170 PHE A C 1
ATOM 1355 O O . PHE A 1 170 ? 3.177 6.692 -6.965 1.00 90.00 170 PHE A O 1
ATOM 1362 N N . VAL A 1 171 ? 4.767 7.946 -6.001 1.00 88.56 171 VAL A N 1
ATOM 1363 C CA . VAL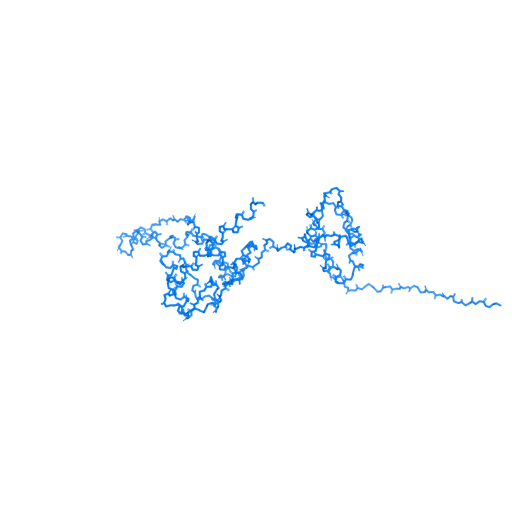 A 1 171 ? 5.905 7.153 -6.486 1.00 88.56 171 VAL A CA 1
ATOM 1364 C C . VAL A 1 171 ? 6.333 6.181 -5.394 1.00 88.56 171 VAL A C 1
ATOM 1366 O O . VAL A 1 171 ? 6.590 6.606 -4.264 1.00 88.56 171 VAL A O 1
ATOM 1369 N N . THR A 1 172 ? 6.457 4.900 -5.728 1.00 89.19 172 THR A N 1
ATOM 1370 C CA . THR A 1 172 ? 6.876 3.838 -4.802 1.00 89.19 172 THR A CA 1
ATOM 1371 C C . THR A 1 172 ? 7.828 2.850 -5.477 1.00 89.19 172 THR A C 1
ATOM 1373 O O . THR A 1 172 ? 8.093 2.995 -6.666 1.00 89.19 172 THR A O 1
ATOM 1376 N N . SER A 1 173 ? 8.405 1.916 -4.717 1.00 86.69 173 SER A N 1
ATOM 1377 C CA . SER A 1 173 ? 9.263 0.863 -5.280 1.00 86.69 173 SER A CA 1
ATOM 1378 C C . SER A 1 173 ? 8.469 -0.075 -6.197 1.00 86.69 173 SER A C 1
ATOM 1380 O O . SER A 1 173 ? 7.260 -0.238 -6.013 1.00 86.69 173 SER A O 1
ATOM 1382 N N . ALA A 1 174 ? 9.144 -0.636 -7.200 1.00 87.00 174 ALA A N 1
ATOM 1383 C CA . ALA A 1 174 ? 8.584 -1.645 -8.102 1.00 87.00 174 ALA A CA 1
ATOM 1384 C C . ALA A 1 174 ? 8.556 -3.060 -7.497 1.00 87.00 174 ALA A C 1
ATOM 1386 O O . ALA A 1 174 ? 7.904 -3.928 -8.060 1.00 87.00 174 ALA A O 1
ATOM 1387 N N . ASP A 1 175 ? 9.178 -3.257 -6.331 1.00 85.62 175 ASP A N 1
ATOM 1388 C CA . ASP A 1 175 ? 9.217 -4.505 -5.546 1.00 85.62 175 ASP A CA 1
ATOM 1389 C C . ASP A 1 175 ? 7.893 -5.291 -5.486 1.00 85.62 175 ASP A C 1
ATOM 1391 O O . ASP A 1 175 ? 7.878 -6.516 -5.547 1.00 85.62 175 ASP A O 1
ATOM 1395 N N . LEU A 1 176 ? 6.760 -4.596 -5.386 1.00 91.75 176 LEU A N 1
ATOM 1396 C CA . LEU A 1 176 ? 5.447 -5.228 -5.276 1.00 91.75 176 LEU A CA 1
ATOM 1397 C C . LEU A 1 176 ? 4.791 -5.574 -6.618 1.00 91.75 176 LEU A C 1
ATOM 1399 O O . LEU A 1 176 ? 3.749 -6.227 -6.599 1.00 91.75 176 LEU A O 1
ATOM 1403 N N . LEU A 1 177 ? 5.329 -5.143 -7.765 1.00 90.94 177 LEU A N 1
ATOM 1404 C CA . LEU A 1 177 ? 4.703 -5.360 -9.077 1.00 90.94 177 LEU A CA 1
ATOM 1405 C C . LEU A 1 177 ? 4.391 -6.840 -9.362 1.00 90.94 177 LEU A C 1
ATOM 1407 O O . LEU A 1 177 ? 3.245 -7.108 -9.745 1.00 90.94 177 LEU A O 1
ATOM 1411 N N . PRO A 1 178 ? 5.303 -7.802 -9.109 1.00 89.81 178 PRO A N 1
ATOM 1412 C CA . PRO A 1 178 ? 5.002 -9.219 -9.309 1.00 89.81 178 PRO A CA 1
ATOM 1413 C C . PRO A 1 178 ? 3.874 -9.713 -8.393 1.00 89.81 178 PRO A C 1
ATOM 1415 O O . PRO A 1 178 ? 2.972 -10.422 -8.835 1.00 89.81 178 PRO A O 1
ATOM 1418 N N . LEU A 1 179 ? 3.871 -9.277 -7.129 1.00 92.06 179 LEU A N 1
ATOM 1419 C CA . LEU A 1 179 ? 2.917 -9.730 -6.109 1.00 92.06 179 LEU A CA 1
ATOM 1420 C C . LEU A 1 179 ? 1.498 -9.194 -6.333 1.00 92.06 179 LEU A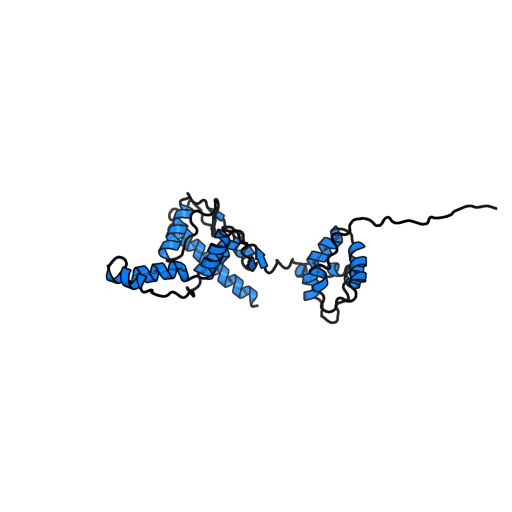 C 1
ATOM 1422 O O . LEU A 1 179 ? 0.516 -9.825 -5.948 1.00 92.06 179 LEU A O 1
ATOM 1426 N N . VAL A 1 180 ? 1.374 -8.021 -6.955 1.00 95.94 180 VAL A N 1
ATOM 1427 C CA . VAL A 1 180 ? 0.074 -7.384 -7.216 1.00 95.94 180 VAL A CA 1
ATOM 1428 C C . VAL A 1 180 ? -0.448 -7.661 -8.621 1.00 95.94 180 VAL A C 1
ATOM 1430 O O . VAL A 1 180 ? -1.557 -7.233 -8.944 1.00 95.94 180 VAL A O 1
ATOM 1433 N N . ALA A 1 181 ? 0.308 -8.362 -9.473 1.00 93.19 181 ALA A N 1
ATOM 1434 C CA . ALA A 1 181 ? -0.086 -8.643 -10.853 1.00 93.19 181 ALA A CA 1
ATOM 1435 C C . ALA A 1 181 ? -1.457 -9.342 -10.924 1.00 93.19 181 ALA A C 1
ATOM 1437 O O . ALA A 1 181 ? -2.304 -8.967 -11.743 1.00 93.19 181 ALA A O 1
ATOM 1438 N N . GLY A 1 182 ? -1.710 -10.274 -9.998 1.00 90.81 182 GLY A N 1
ATOM 1439 C CA . GLY A 1 182 ? -2.963 -11.022 -9.867 1.00 90.81 182 GLY A CA 1
ATOM 1440 C C . GLY A 1 182 ? -4.121 -10.271 -9.203 1.00 90.81 182 GLY A C 1
ATOM 1441 O O . GLY A 1 182 ? -5.206 -10.834 -9.090 1.00 90.81 182 GLY A O 1
ATOM 1442 N N . PHE A 1 183 ? -3.938 -9.019 -8.765 1.00 96.81 183 PHE A N 1
ATOM 1443 C CA . PHE A 1 183 ? -5.034 -8.264 -8.153 1.00 96.81 183 PHE A CA 1
ATOM 1444 C C . PHE A 1 183 ? -6.171 -8.041 -9.156 1.00 96.81 183 PHE A C 1
ATOM 1446 O O . PHE A 1 183 ? -5.937 -7.723 -10.329 1.00 96.81 183 PHE A O 1
ATOM 1453 N N . VAL A 1 184 ? -7.405 -8.147 -8.670 1.00 95.38 184 VAL A N 1
ATOM 1454 C CA . VAL A 1 184 ? -8.633 -8.064 -9.468 1.00 95.38 184 VAL A CA 1
ATOM 1455 C C . VAL A 1 184 ? -9.361 -6.752 -9.209 1.00 95.38 184 VAL A C 1
ATOM 1457 O O . VAL A 1 184 ? -9.351 -6.235 -8.092 1.00 95.38 184 VAL A O 1
ATOM 1460 N N . GLY A 1 185 ? -9.969 -6.192 -10.254 1.00 94.50 185 GLY A N 1
ATOM 1461 C CA . GLY A 1 185 ? -10.779 -4.982 -10.147 1.00 94.50 185 GLY A CA 1
ATOM 1462 C C . GLY A 1 185 ? -12.143 -5.285 -9.529 1.00 94.50 185 GLY A C 1
ATOM 1463 O O . GLY A 1 185 ? -12.853 -6.171 -9.993 1.00 94.50 185 GLY A O 1
ATOM 1464 N N . VAL A 1 186 ? -12.519 -4.517 -8.513 1.00 93.62 186 VAL A N 1
ATOM 1465 C CA . VAL A 1 186 ? -13.763 -4.642 -7.753 1.00 93.62 186 VAL A CA 1
ATOM 1466 C C . VAL A 1 186 ? -14.512 -3.308 -7.801 1.00 93.62 186 VAL A C 1
ATOM 1468 O O . VAL A 1 186 ? -13.924 -2.246 -7.549 1.00 93.62 186 VAL A O 1
ATOM 1471 N N . LYS A 1 187 ? -15.807 -3.356 -8.134 1.00 91.44 187 LYS A N 1
ATOM 1472 C CA . LYS A 1 187 ? -16.666 -2.166 -8.198 1.00 91.44 187 LYS A CA 1
ATOM 1473 C C . LYS A 1 187 ? -17.188 -1.760 -6.813 1.00 91.44 187 LYS A C 1
ATOM 1475 O O . LYS A 1 187 ? -17.529 -2.652 -6.034 1.00 91.44 187 LYS A O 1
ATOM 1480 N N . PRO A 1 188 ? -17.315 -0.451 -6.515 1.00 91.94 188 PRO A N 1
ATOM 1481 C CA . PRO A 1 188 ? -17.790 0.045 -5.220 1.00 91.94 188 PRO A CA 1
ATOM 1482 C C . PRO A 1 188 ? -19.171 -0.446 -4.756 1.00 91.94 188 PRO A C 1
ATOM 1484 O O . PRO A 1 188 ? -19.450 -0.431 -3.559 1.00 91.94 188 PRO A O 1
ATOM 1487 N N . ASP A 1 189 ? -20.035 -0.839 -5.688 1.00 91.19 189 ASP A N 1
ATOM 1488 C CA . ASP A 1 189 ? -21.409 -1.299 -5.459 1.00 91.19 189 ASP A CA 1
ATOM 1489 C C . ASP A 1 189 ? -21.534 -2.828 -5.322 1.00 91.19 189 ASP A C 1
ATOM 1491 O O . ASP A 1 189 ? -22.633 -3.335 -5.123 1.00 91.19 189 ASP A O 1
ATOM 1495 N N . SER A 1 190 ? -20.425 -3.568 -5.407 1.00 93.94 190 SER A N 1
ATOM 1496 C CA . SER A 1 190 ? -20.427 -5.032 -5.305 1.00 93.94 190 SER A CA 1
ATOM 1497 C C . SER A 1 190 ? -20.372 -5.547 -3.862 1.00 93.94 190 SER A C 1
ATOM 1499 O O . SER A 1 190 ? -19.746 -4.939 -2.987 1.00 93.94 190 SER A O 1
ATOM 1501 N N . ASP A 1 191 ? -20.932 -6.738 -3.633 1.00 96.75 191 ASP A N 1
ATOM 1502 C CA . ASP A 1 191 ? -20.859 -7.430 -2.337 1.00 96.75 191 ASP A CA 1
ATOM 1503 C C . ASP A 1 191 ? -19.418 -7.737 -1.921 1.00 96.75 191 ASP A C 1
ATOM 1505 O O . ASP A 1 191 ? -19.065 -7.619 -0.745 1.00 96.75 191 ASP A O 1
ATOM 1509 N N . LEU A 1 192 ? -18.552 -8.045 -2.891 1.00 96.44 192 LEU A N 1
ATOM 1510 C CA . LEU A 1 192 ? -17.124 -8.242 -2.653 1.00 96.44 192 LEU A CA 1
ATOM 1511 C C . LEU A 1 192 ? -16.460 -6.961 -2.123 1.00 96.44 192 LEU A C 1
ATOM 1513 O O . LEU A 1 192 ? -15.654 -7.014 -1.194 1.00 96.44 192 LEU A O 1
ATOM 1517 N N . PHE A 1 193 ? -16.813 -5.788 -2.655 1.00 96.06 193 PHE A N 1
ATOM 1518 C CA . PHE A 1 193 ? -16.310 -4.519 -2.124 1.00 96.06 193 PHE A CA 1
ATOM 1519 C C . PHE A 1 193 ? -16.823 -4.247 -0.710 1.00 96.06 193 PHE A C 1
ATOM 1521 O O . PHE A 1 193 ? -16.063 -3.792 0.147 1.00 96.06 193 PHE A O 1
ATOM 1528 N N . ALA A 1 194 ? -18.091 -4.572 -0.441 1.00 96.38 194 ALA A N 1
ATOM 1529 C CA . ALA A 1 194 ? -18.659 -4.484 0.898 1.00 96.38 194 ALA A CA 1
ATOM 1530 C C . ALA A 1 194 ? -17.955 -5.432 1.889 1.00 96.38 194 ALA A C 1
ATOM 1532 O O . ALA A 1 194 ? -17.717 -5.037 3.030 1.00 96.38 194 ALA A O 1
ATOM 1533 N N . ALA A 1 195 ? -17.553 -6.634 1.465 1.00 97.88 195 ALA A N 1
ATOM 1534 C CA . ALA A 1 195 ? -16.757 -7.556 2.280 1.00 97.88 195 ALA A CA 1
ATOM 1535 C C . ALA A 1 195 ? -15.367 -6.982 2.606 1.00 97.88 195 ALA A C 1
ATOM 1537 O O . ALA A 1 195 ? -14.956 -6.963 3.769 1.00 97.88 195 ALA A O 1
ATOM 1538 N N . TRP A 1 196 ? -14.674 -6.401 1.618 1.00 97.56 196 TRP A N 1
ATOM 1539 C CA . TRP A 1 196 ? -13.415 -5.683 1.857 1.00 97.56 196 TRP A CA 1
ATOM 1540 C C . TRP A 1 196 ? -13.582 -4.503 2.822 1.00 97.56 196 TRP A C 1
ATOM 1542 O O . TRP A 1 196 ? -12.709 -4.288 3.670 1.00 97.56 196 TRP A O 1
ATOM 1552 N N . ARG A 1 197 ? -14.695 -3.762 2.730 1.00 96.75 197 ARG A N 1
ATOM 1553 C CA . ARG A 1 197 ? -15.032 -2.678 3.665 1.00 96.75 197 ARG A CA 1
ATOM 1554 C C . ARG A 1 197 ? -15.178 -3.209 5.090 1.00 96.75 197 ARG A C 1
ATOM 1556 O O . ARG A 1 197 ? -14.489 -2.720 5.984 1.00 96.75 197 ARG A O 1
ATOM 1563 N N . ARG A 1 198 ? -15.990 -4.254 5.288 1.00 97.50 198 ARG A N 1
ATOM 1564 C CA . ARG A 1 198 ? -16.190 -4.890 6.602 1.00 97.50 198 ARG A CA 1
ATOM 1565 C C . ARG A 1 198 ? -14.884 -5.423 7.188 1.00 97.50 198 ARG A C 1
ATOM 1567 O O . ARG A 1 198 ? -14.644 -5.254 8.382 1.00 97.50 198 ARG A O 1
ATOM 1574 N N . LEU A 1 199 ? -14.004 -6.010 6.368 1.00 97.62 199 LEU A N 1
ATOM 1575 C CA . LEU A 1 199 ? -12.669 -6.423 6.812 1.00 97.62 199 LEU A CA 1
ATOM 1576 C C . LEU A 1 199 ? -11.877 -5.235 7.373 1.00 97.62 199 LEU A C 1
ATOM 1578 O O . LEU A 1 199 ? -11.304 -5.340 8.456 1.00 97.62 199 LEU A O 1
ATOM 1582 N N . HIS A 1 200 ? -11.853 -4.099 6.672 1.00 96.19 200 HIS A N 1
ATOM 1583 C CA . HIS A 1 200 ? -11.130 -2.916 7.145 1.00 96.19 200 HIS A CA 1
ATOM 1584 C C . HIS A 1 200 ? -11.735 -2.364 8.438 1.00 96.19 200 HIS A C 1
ATOM 1586 O O . HIS A 1 200 ? -10.997 -2.050 9.371 1.00 96.19 200 HIS A O 1
ATOM 1592 N N . GLU A 1 201 ? -13.064 -2.310 8.531 1.00 94.19 201 GLU A N 1
ATOM 1593 C CA . GLU A 1 201 ? -13.777 -1.863 9.730 1.00 94.19 201 GLU A CA 1
ATOM 1594 C C . GLU A 1 201 ? -13.440 -2.723 10.954 1.00 94.19 201 GLU A C 1
ATOM 1596 O O . GLU A 1 201 ? -13.042 -2.176 11.986 1.00 94.19 201 GLU A O 1
ATOM 1601 N N . ARG A 1 202 ? -13.490 -4.060 10.825 1.00 94.69 202 ARG A N 1
ATOM 1602 C CA . ARG A 1 202 ? -13.106 -5.001 11.897 1.00 94.69 202 ARG A CA 1
ATOM 1603 C C . ARG A 1 202 ? -11.663 -4.808 12.366 1.00 94.69 202 ARG A C 1
ATOM 1605 O O . ARG A 1 202 ? -11.351 -5.082 13.522 1.00 94.69 202 ARG A O 1
ATOM 1612 N N . ARG A 1 203 ? -10.779 -4.337 11.481 1.00 93.94 203 ARG A N 1
ATOM 1613 C CA . ARG A 1 203 ? -9.355 -4.096 11.767 1.00 93.94 203 ARG A CA 1
ATOM 1614 C C . ARG A 1 203 ? -9.042 -2.669 12.213 1.00 93.94 203 ARG A C 1
ATOM 1616 O O . ARG A 1 203 ? -7.892 -2.375 12.530 1.00 93.94 203 ARG A O 1
ATOM 1623 N N . GLY A 1 204 ? -10.040 -1.785 12.248 1.00 92.00 204 GLY A N 1
ATOM 1624 C CA . GLY A 1 204 ? -9.833 -0.372 12.567 1.00 92.00 204 GLY A CA 1
ATOM 1625 C C . GLY A 1 204 ? -9.027 0.355 11.495 1.00 92.00 204 GLY A C 1
ATOM 1626 O O . GLY A 1 204 ? -8.363 1.349 11.779 1.00 92.00 204 GLY A O 1
ATOM 1627 N N . TRP A 1 205 ? -9.050 -0.150 10.264 1.00 94.75 205 TRP A N 1
ATOM 1628 C CA . TRP A 1 205 ? -8.353 0.433 9.130 1.00 94.75 205 TRP A CA 1
ATOM 1629 C C . TRP A 1 205 ? -9.253 1.433 8.418 1.00 94.75 205 TRP A C 1
ATOM 1631 O O . TRP A 1 205 ? -10.445 1.205 8.222 1.00 94.75 205 TRP A O 1
ATOM 1641 N N . MET A 1 206 ? -8.673 2.550 7.979 1.00 90.94 206 MET A N 1
ATOM 1642 C CA . MET A 1 206 ? -9.359 3.447 7.052 1.00 90.94 206 MET A CA 1
ATOM 1643 C C . MET A 1 206 ? -9.699 2.674 5.769 1.00 90.94 206 MET A C 1
ATOM 1645 O O . MET A 1 206 ? -8.884 1.874 5.304 1.00 90.94 206 MET A O 1
ATOM 1649 N N . PHE A 1 207 ? -10.855 2.928 5.157 1.00 92.38 207 PHE A N 1
ATOM 1650 C CA . PHE A 1 207 ? -11.239 2.343 3.866 1.00 92.38 207 PHE A CA 1
ATOM 1651 C C . PHE A 1 207 ? -11.244 3.400 2.744 1.00 92.38 207 PHE A C 1
ATOM 1653 O O . PHE A 1 207 ? -11.188 4.600 3.012 1.00 92.38 207 PHE A O 1
ATOM 1660 N N . ILE A 1 208 ? -11.225 2.971 1.479 1.00 86.44 208 ILE A N 1
ATOM 1661 C CA . ILE A 1 208 ? -10.983 3.835 0.300 1.00 86.44 208 ILE A CA 1
ATOM 1662 C C . ILE A 1 208 ? -12.258 4.319 -0.410 1.00 86.44 208 ILE A C 1
ATOM 1664 O O . ILE A 1 208 ? -12.213 4.643 -1.595 1.00 86.44 208 ILE A O 1
ATOM 1668 N N . ASP A 1 209 ? -13.382 4.376 0.298 1.00 77.81 209 ASP A N 1
ATOM 1669 C CA . ASP A 1 209 ? -14.703 4.600 -0.297 1.00 77.81 209 ASP A CA 1
ATOM 1670 C C . ASP A 1 209 ? -14.827 5.842 -1.191 1.00 77.81 209 ASP A C 1
ATOM 1672 O O . ASP A 1 209 ? -14.287 6.912 -0.903 1.00 77.81 209 ASP A O 1
ATOM 1676 N N . GLY A 1 210 ? -15.601 5.682 -2.274 1.00 68.19 210 GLY A N 1
ATOM 1677 C CA . GLY A 1 210 ? -16.124 6.781 -3.093 1.00 68.19 210 GLY A CA 1
ATOM 1678 C C . GLY A 1 210 ? -15.129 7.469 -4.031 1.00 68.19 210 GLY A C 1
ATOM 1679 O O . GLY A 1 210 ? -15.441 8.536 -4.549 1.00 68.19 210 GLY A O 1
ATOM 1680 N N . ARG A 1 211 ? -13.932 6.907 -4.251 1.00 71.56 211 ARG A N 1
ATOM 1681 C CA . ARG A 1 211 ? -12.879 7.583 -5.043 1.00 71.56 211 ARG A CA 1
ATOM 1682 C C . ARG A 1 211 ? -12.779 7.145 -6.491 1.00 71.56 211 ARG A C 1
ATOM 1684 O O . ARG A 1 211 ? -12.465 7.959 -7.351 1.00 71.56 211 ARG A O 1
ATOM 1691 N N . CYS A 1 212 ? -12.951 5.855 -6.738 1.00 81.81 212 CYS A N 1
ATOM 1692 C CA . CYS A 1 212 ? -12.580 5.236 -7.999 1.00 81.81 212 CYS A CA 1
ATOM 1693 C C . CYS A 1 212 ? -13.671 4.279 -8.453 1.00 81.81 212 CYS A C 1
ATOM 1695 O O . CYS A 1 212 ? -14.196 3.512 -7.647 1.00 81.81 212 CYS A O 1
ATOM 1697 N N . GLU A 1 213 ? -13.954 4.299 -9.755 1.00 86.00 213 GLU A N 1
ATOM 1698 C CA . GLU A 1 213 ? -14.866 3.355 -10.412 1.00 86.00 213 GLU A CA 1
ATOM 1699 C C . GLU A 1 213 ? -14.414 1.899 -10.215 1.00 86.00 213 GLU A C 1
ATOM 1701 O O . GLU A 1 213 ? -15.235 0.996 -10.082 1.00 86.00 213 GLU A O 1
ATOM 1706 N N . TRP A 1 214 ? -13.098 1.687 -10.129 1.00 88.44 214 TRP A N 1
ATOM 1707 C CA . TRP A 1 214 ? -12.476 0.385 -9.928 1.00 88.44 214 TRP A CA 1
ATOM 1708 C C . TRP A 1 214 ? -11.427 0.445 -8.825 1.00 88.44 214 TRP A C 1
ATOM 1710 O O . TRP A 1 214 ? -10.572 1.335 -8.814 1.00 88.44 214 TRP A O 1
ATOM 1720 N N . ASN A 1 215 ? -11.470 -0.537 -7.928 1.00 92.62 215 ASN A N 1
ATOM 1721 C CA . ASN A 1 215 ? -10.525 -0.705 -6.829 1.00 92.62 215 ASN A CA 1
ATOM 1722 C C . ASN A 1 215 ? -9.913 -2.100 -6.913 1.00 92.62 215 ASN A C 1
ATOM 1724 O O . ASN A 1 215 ? -10.633 -3.061 -7.151 1.00 92.62 215 ASN A O 1
ATOM 1728 N N . TYR A 1 216 ? -8.599 -2.222 -6.752 1.00 95.31 216 TYR A N 1
ATOM 1729 C CA . TYR A 1 216 ? -7.910 -3.484 -7.024 1.00 95.31 216 TYR A CA 1
ATOM 1730 C C . TYR A 1 216 ? -7.519 -4.210 -5.744 1.00 95.31 216 TYR A C 1
ATOM 1732 O O . TYR A 1 216 ? -6.721 -3.688 -4.981 1.00 95.31 216 TYR A O 1
ATOM 1740 N N . PHE A 1 217 ? -8.007 -5.424 -5.531 1.00 97.00 217 PHE A N 1
ATOM 1741 C CA . PHE A 1 217 ? -7.734 -6.202 -4.318 1.00 97.00 217 PHE A CA 1
ATOM 1742 C C . PHE A 1 217 ? -7.104 -7.560 -4.645 1.00 97.00 217 PHE A C 1
ATOM 1744 O O . PHE A 1 217 ? -7.140 -7.972 -5.810 1.00 97.00 217 PHE A O 1
ATOM 1751 N N . PRO A 1 218 ? -6.538 -8.267 -3.645 1.00 98.00 218 PRO A N 1
ATOM 1752 C CA . PRO A 1 218 ? -6.208 -9.680 -3.778 1.00 98.00 218 PRO A CA 1
ATOM 1753 C C . PRO A 1 218 ? -7.372 -10.479 -4.391 1.00 98.00 218 PRO A C 1
ATOM 1755 O O . PRO A 1 218 ? -8.534 -10.161 -4.113 1.00 98.00 218 PRO A O 1
ATOM 1758 N N . PRO A 1 219 ? -7.079 -11.475 -5.245 1.00 96.75 219 PRO A N 1
ATOM 1759 C CA . PRO A 1 219 ? -8.107 -12.233 -5.945 1.00 96.75 219 PRO A CA 1
ATOM 1760 C C . PRO A 1 219 ? -9.000 -12.988 -4.956 1.00 96.75 219 PRO A C 1
ATOM 1762 O O . PRO A 1 219 ? -8.512 -13.688 -4.073 1.00 96.75 219 PRO A O 1
ATOM 1765 N N . VAL A 1 220 ? -10.309 -12.837 -5.136 1.00 97.44 220 VAL A N 1
ATOM 1766 C CA . VAL A 1 220 ? -11.373 -13.557 -4.427 1.00 97.44 220 VAL A CA 1
ATOM 1767 C C . VAL A 1 220 ? -12.422 -13.909 -5.470 1.00 97.44 220 VAL A C 1
ATOM 1769 O O . VAL A 1 220 ? -12.781 -13.041 -6.270 1.00 97.44 220 VAL A O 1
ATOM 1772 N N . ASP A 1 221 ? -12.897 -15.153 -5.475 1.00 94.50 221 ASP A N 1
ATOM 1773 C CA . ASP A 1 221 ? -14.034 -15.535 -6.308 1.00 94.50 221 ASP A CA 1
ATOM 1774 C C . ASP A 1 221 ? -15.313 -14.878 -5.743 1.00 94.50 221 ASP A C 1
ATOM 1776 O O . ASP A 1 221 ? -15.674 -15.125 -4.591 1.00 94.50 221 ASP A O 1
ATOM 1780 N N . PRO A 1 222 ? -16.007 -14.009 -6.505 1.00 91.44 222 PRO A N 1
ATOM 1781 C CA . PRO A 1 222 ? -17.244 -13.383 -6.045 1.00 91.44 222 PRO A CA 1
ATOM 1782 C C . PRO A 1 222 ? -18.385 -14.375 -5.776 1.00 91.44 222 PRO A C 1
ATOM 1784 O O . PRO A 1 222 ? -19.374 -13.980 -5.164 1.00 91.44 222 PRO A O 1
ATOM 1787 N N . ALA A 1 223 ? -18.279 -15.620 -6.253 1.00 93.25 223 ALA A N 1
ATOM 1788 C CA . ALA A 1 223 ? -19.250 -16.682 -6.004 1.00 93.25 223 ALA A CA 1
ATOM 1789 C C . ALA A 1 223 ? -19.043 -17.410 -4.661 1.00 93.25 223 ALA A C 1
ATOM 1791 O O . ALA A 1 223 ? -19.838 -18.292 -4.328 1.00 93.25 223 ALA A O 1
ATOM 1792 N N . GLU A 1 224 ? -18.008 -17.059 -3.887 1.00 94.94 224 GLU A N 1
ATOM 1793 C CA . GLU A 1 224 ? -17.779 -17.637 -2.560 1.00 94.94 224 GLU A CA 1
ATOM 1794 C C . GLU A 1 224 ? -18.985 -17.392 -1.633 1.00 94.94 224 GLU A C 1
ATOM 1796 O O . GLU A 1 224 ? -19.456 -16.256 -1.515 1.00 94.94 224 GLU A O 1
ATOM 1801 N N . PRO A 1 225 ? -19.483 -18.428 -0.931 1.00 94.12 225 PRO A N 1
ATOM 1802 C CA . PRO A 1 225 ? -20.657 -18.303 -0.071 1.00 94.12 225 PRO A CA 1
ATOM 1803 C C . PRO A 1 225 ? -20.396 -17.422 1.157 1.00 94.12 225 PRO A C 1
ATOM 1805 O O . PRO A 1 225 ? -21.319 -16.787 1.665 1.00 94.12 225 PRO A O 1
ATOM 1808 N N . ASP A 1 226 ? -19.147 -17.372 1.627 1.00 97.69 226 ASP A N 1
ATOM 1809 C CA . ASP A 1 226 ? -18.706 -16.499 2.712 1.00 97.69 226 ASP A CA 1
ATOM 1810 C C . ASP A 1 226 ? -17.597 -15.566 2.217 1.00 97.69 226 ASP A C 1
ATOM 1812 O O . ASP A 1 226 ? -16.397 -15.828 2.351 1.00 97.69 226 ASP A O 1
ATOM 1816 N N . LEU A 1 227 ? -18.019 -14.439 1.643 1.00 98.19 227 LEU A N 1
ATOM 1817 C CA . LEU A 1 227 ? -17.103 -13.405 1.172 1.00 98.19 227 LEU A CA 1
ATOM 1818 C C . LEU A 1 227 ? -16.246 -12.821 2.302 1.00 98.19 227 LEU A C 1
ATOM 1820 O O . LEU A 1 227 ? -15.130 -12.390 2.030 1.00 98.19 227 LEU A O 1
ATOM 1824 N N . ASP A 1 228 ? -16.723 -12.804 3.551 1.00 98.31 228 ASP A N 1
ATOM 1825 C CA . ASP A 1 228 ? -15.965 -12.251 4.677 1.00 98.31 228 ASP A CA 1
ATOM 1826 C C . ASP A 1 228 ? -14.782 -13.152 5.051 1.00 98.31 228 ASP A C 1
ATOM 1828 O O . ASP A 1 228 ? -13.689 -12.643 5.323 1.00 98.31 228 ASP A O 1
ATOM 1832 N N . ALA A 1 229 ? -14.978 -14.472 5.023 1.00 98.12 229 ALA A N 1
ATOM 1833 C CA . ALA A 1 229 ? -13.898 -15.443 5.167 1.00 98.12 229 ALA A CA 1
ATOM 1834 C C . ALA A 1 229 ? -12.950 -15.420 3.956 1.00 98.12 229 ALA A C 1
ATOM 1836 O O . ALA A 1 229 ? -11.728 -15.458 4.127 1.00 98.12 229 ALA A O 1
ATOM 1837 N N . ALA A 1 230 ? -13.490 -15.294 2.741 1.00 98.31 230 ALA A N 1
ATOM 1838 C CA . ALA A 1 230 ? -12.698 -15.302 1.515 1.00 98.31 230 ALA A CA 1
ATOM 1839 C C . ALA A 1 230 ? -11.753 -14.090 1.406 1.00 98.31 230 ALA A C 1
ATOM 1841 O O . ALA A 1 230 ? -10.572 -14.256 1.091 1.00 98.31 230 ALA A O 1
ATOM 1842 N N . VAL A 1 231 ? -12.217 -12.874 1.733 1.00 98.50 231 VAL A N 1
ATOM 1843 C CA . VAL A 1 231 ? -11.344 -11.679 1.736 1.00 98.50 231 VAL A CA 1
ATOM 1844 C C . VAL A 1 231 ? -10.262 -11.751 2.815 1.00 98.50 231 VAL A C 1
ATOM 1846 O O . VAL A 1 231 ? -9.148 -11.270 2.603 1.00 98.50 231 VAL A O 1
ATOM 1849 N N . GLU A 1 232 ? -10.551 -12.380 3.958 1.00 98.31 232 GLU A N 1
ATOM 1850 C CA . GLU A 1 232 ? -9.561 -12.608 5.011 1.00 98.31 232 GLU A CA 1
ATOM 1851 C C . GLU A 1 232 ? -8.483 -13.590 4.532 1.00 98.31 232 GLU A C 1
ATOM 1853 O O . GLU A 1 232 ? -7.294 -13.287 4.632 1.00 98.31 232 GLU A O 1
ATOM 1858 N N . ALA A 1 233 ? -8.882 -14.716 3.933 1.00 98.19 233 ALA A N 1
ATOM 1859 C CA . ALA A 1 233 ? -7.957 -15.695 3.367 1.00 98.19 233 ALA A CA 1
ATOM 1860 C C . ALA A 1 233 ? -7.070 -15.082 2.269 1.00 98.19 233 ALA A C 1
ATOM 1862 O O . ALA A 1 233 ? -5.850 -15.262 2.286 1.00 98.19 233 ALA A O 1
ATOM 1863 N N . ALA A 1 234 ? -7.651 -14.288 1.365 1.00 98.38 234 ALA A N 1
ATOM 1864 C CA . ALA A 1 234 ? -6.907 -13.612 0.306 1.00 98.38 234 ALA A CA 1
ATOM 1865 C C . ALA A 1 234 ? -5.907 -12.579 0.856 1.00 98.38 234 ALA A C 1
ATOM 1867 O O . ALA A 1 234 ? -4.785 -12.463 0.356 1.00 98.38 234 ALA A O 1
ATOM 1868 N N . LEU A 1 235 ? -6.269 -11.856 1.923 1.00 98.38 235 LEU A N 1
ATOM 1869 C CA . LEU A 1 235 ? -5.352 -10.943 2.603 1.00 98.38 235 LEU A CA 1
ATOM 1870 C C . LEU A 1 235 ? -4.208 -11.689 3.307 1.00 98.38 235 LEU A C 1
ATOM 1872 O O . LEU A 1 235 ? -3.065 -11.232 3.246 1.00 98.38 235 LEU A O 1
ATOM 1876 N N . GLN A 1 236 ? -4.487 -12.825 3.956 1.00 97.81 236 GLN A N 1
ATOM 1877 C CA . GLN A 1 236 ? -3.442 -13.650 4.573 1.00 97.81 236 GLN A CA 1
ATOM 1878 C C . GLN A 1 236 ? -2.492 -14.234 3.528 1.00 97.81 236 GLN A C 1
ATOM 1880 O O . GLN A 1 236 ? -1.281 -14.198 3.731 1.00 97.81 236 GLN A O 1
ATOM 1885 N N . HIS A 1 237 ? -3.011 -14.697 2.389 1.00 97.06 237 HIS A N 1
ATOM 1886 C CA . HIS A 1 237 ? -2.177 -15.157 1.282 1.00 97.06 237 HIS A CA 1
ATOM 1887 C C . HIS A 1 237 ? -1.240 -14.043 0.797 1.00 97.06 237 HIS A C 1
ATOM 1889 O O . HIS A 1 237 ? -0.030 -14.243 0.737 1.00 97.06 237 HIS A O 1
ATOM 1895 N N . PHE A 1 238 ? -1.766 -12.832 0.578 1.00 96.81 238 PHE A N 1
ATOM 1896 C CA . PHE A 1 238 ? -0.939 -11.678 0.218 1.00 96.81 238 PHE A CA 1
ATOM 1897 C C . PHE A 1 238 ? 0.130 -11.364 1.280 1.00 96.81 238 PHE A C 1
ATOM 1899 O O . PHE A 1 238 ? 1.282 -11.098 0.939 1.00 96.81 238 PHE A O 1
ATOM 1906 N N . LYS A 1 239 ? -0.213 -11.439 2.574 1.00 96.19 239 LYS A N 1
ATOM 1907 C CA . LYS A 1 239 ? 0.744 -11.259 3.679 1.00 96.19 239 LYS A CA 1
ATOM 1908 C C . LYS A 1 239 ? 1.873 -12.296 3.643 1.00 96.19 239 LYS A C 1
ATOM 1910 O O . LYS A 1 239 ? 3.026 -11.931 3.871 1.00 96.19 239 LYS A O 1
ATOM 1915 N N . ILE A 1 240 ? 1.556 -13.561 3.367 1.00 94.50 240 ILE A N 1
ATOM 1916 C CA . ILE A 1 240 ? 2.549 -14.636 3.238 1.00 94.50 240 ILE A CA 1
ATOM 1917 C C . ILE A 1 240 ? 3.476 -14.343 2.053 1.00 94.50 240 ILE A C 1
ATOM 1919 O O . ILE A 1 240 ? 4.691 -14.296 2.243 1.00 94.50 240 ILE A O 1
ATOM 1923 N N . SER A 1 241 ? 2.929 -14.003 0.882 1.00 91.88 241 SER A N 1
ATOM 1924 C CA . SER A 1 241 ? 3.733 -13.671 -0.302 1.00 91.88 241 SER A CA 1
ATOM 1925 C C . SER A 1 241 ? 4.658 -12.465 -0.086 1.00 91.88 241 SER A C 1
ATOM 1927 O O . SER A 1 241 ? 5.782 -12.456 -0.584 1.00 91.88 241 SER A O 1
ATOM 1929 N N . LEU A 1 242 ? 4.237 -11.462 0.699 1.00 89.62 242 LEU A N 1
ATOM 1930 C CA . LEU A 1 242 ? 5.108 -10.347 1.103 1.00 89.62 242 LEU A CA 1
ATOM 1931 C C . LEU A 1 242 ? 6.311 -10.819 1.929 1.00 89.62 242 LEU A C 1
ATOM 1933 O O . LEU A 1 242 ? 7.391 -10.245 1.818 1.00 89.62 242 LEU A O 1
ATOM 1937 N N . SER A 1 243 ? 6.128 -11.822 2.790 1.00 86.19 243 SER A N 1
ATOM 1938 C CA . SER A 1 243 ? 7.216 -12.364 3.607 1.00 86.19 243 SER A CA 1
ATOM 1939 C C . SER A 1 243 ? 8.173 -13.237 2.796 1.00 86.19 243 SER A C 1
ATOM 1941 O O . SER A 1 243 ? 9.382 -13.099 2.951 1.00 86.19 243 SER A O 1
ATOM 1943 N N . GLU A 1 244 ? 7.651 -14.057 1.882 1.00 80.44 244 GLU A N 1
ATOM 1944 C CA . GLU A 1 244 ? 8.442 -14.924 1.001 1.00 80.44 244 GLU A CA 1
ATOM 1945 C C . GLU A 1 244 ? 9.277 -14.106 0.009 1.00 80.44 244 GLU A C 1
ATOM 1947 O O . GLU A 1 244 ? 10.478 -14.336 -0.115 1.00 80.44 244 GLU A O 1
ATOM 1952 N N . GLY A 1 245 ? 8.686 -13.081 -0.618 1.00 64.81 245 GLY A N 1
ATOM 1953 C CA . GLY A 1 245 ? 9.408 -12.189 -1.534 1.00 64.81 245 GLY A CA 1
ATOM 1954 C C . GLY A 1 245 ? 10.617 -11.510 -0.879 1.00 64.81 245 GLY A C 1
ATOM 1955 O O . GLY A 1 245 ? 11.681 -11.424 -1.479 1.00 64.81 245 GLY A O 1
ATOM 1956 N N . ARG A 1 246 ? 10.504 -11.126 0.400 1.00 61.72 246 ARG A N 1
ATOM 1957 C CA . ARG A 1 246 ? 11.602 -10.490 1.153 1.00 61.72 246 ARG A CA 1
ATOM 1958 C C . ARG A 1 246 ? 12.730 -11.450 1.538 1.00 61.72 246 ARG A C 1
ATOM 1960 O O . ARG A 1 246 ? 13.840 -10.991 1.785 1.00 61.72 246 ARG A O 1
ATOM 1967 N N . ILE A 1 247 ? 12.456 -12.753 1.635 1.00 52.22 247 ILE A N 1
ATOM 1968 C CA . ILE A 1 247 ? 13.480 -13.770 1.927 1.00 52.22 247 ILE A CA 1
ATOM 1969 C C . ILE A 1 247 ? 14.332 -14.030 0.679 1.00 52.22 247 ILE A C 1
ATOM 1971 O O . ILE A 1 247 ? 15.537 -14.236 0.798 1.00 52.22 247 ILE A O 1
ATOM 1975 N N . HIS A 1 248 ? 13.729 -13.968 -0.510 1.00 42.97 248 HIS A N 1
ATOM 1976 C CA . HIS A 1 248 ? 14.436 -14.167 -1.775 1.00 42.97 248 HIS A CA 1
ATOM 1977 C C . HIS A 1 248 ? 15.330 -12.981 -2.184 1.00 42.97 248 HIS A C 1
ATOM 1979 O O . HIS A 1 248 ? 16.326 -13.205 -2.860 1.00 42.97 248 HIS A O 1
ATOM 1985 N N . ASP A 1 249 ? 15.046 -11.761 -1.714 1.00 41.91 249 ASP A N 1
ATOM 1986 C CA . ASP A 1 249 ? 15.874 -10.565 -1.969 1.00 41.91 249 ASP A CA 1
ATOM 1987 C C . ASP A 1 249 ? 17.133 -10.465 -1.076 1.00 41.91 249 ASP A C 1
ATOM 1989 O O . ASP A 1 249 ? 17.983 -9.597 -1.284 1.00 41.91 249 ASP A O 1
ATOM 1993 N N . ALA A 1 250 ? 17.249 -11.317 -0.050 1.00 37.66 250 ALA A N 1
ATOM 1994 C CA . ALA A 1 250 ? 18.339 -11.306 0.931 1.00 37.66 250 ALA A CA 1
ATOM 1995 C C . ALA A 1 250 ? 19.391 -12.416 0.717 1.00 37.66 250 ALA A C 1
ATOM 1997 O O . ALA A 1 250 ? 20.276 -12.571 1.565 1.00 37.66 250 ALA A O 1
ATOM 1998 N N . ALA A 1 251 ? 19.285 -13.186 -0.373 1.00 33.53 251 ALA A N 1
ATOM 1999 C CA . ALA A 1 251 ? 20.141 -14.332 -0.694 1.00 33.53 251 ALA A CA 1
ATOM 2000 C C . ALA A 1 251 ? 21.073 -14.063 -1.884 1.00 33.53 251 ALA A C 1
ATOM 2002 O O . ALA A 1 251 ? 20.638 -13.394 -2.847 1.00 33.53 251 ALA A O 1
#

pLDDT: mean 82.9, std 19.02, range [27.45, 98.5]

Organism: Agrobacterium vitis (NCBI:txid373)